Protein AF-A0A6G2DCR7-F1 (afdb_monomer_lite)

Secondary structure (DSSP, 8-state):
-HHHHHHHHHHT--HHHHHHHHHHHHHHHHHHHHHHHHHHHHHHHHHHHHHHHHHHHHHHHHTT----PPPPS-EEEE-S-HHHHHHHH-GGGHHHHHHHHHH--EEE--SSTTEEEEE-S-HHHHHHHHHHHHHHHHH----HHHHHHHHHHHHHHHHHHHHHHHHHHHHHTT-TTS-HHHHHHHHHGGG-EETTEEHHHHHHHHHHHHHHHHHHTTS-HHHHHHHHHHTTGGGGT-

pLDDT: mean 89.23, std 9.96, range [48.66, 97.38]

Sequence (238 aa):
RQKEAELERIGALSQAEARDIILAQTEENLTREIASRIREAEQEVKERSDKMAKDILVQAMQRIAGEYVAESTNSTVHLPDDTMKGRIIGREGRNIRTFESLTGVDVIIDDTPEVVTLSGFDPIRREIARMTMEMLLKDGRIHPARIEELVEKNRQEIDNKIREYGEAAAYEIGAPNLHPDLMKIMGRLQFRTSYGQNVLRHSIEVAKLAGIMASELGENAALARRAGFLHDIGKAID

Structure (mmCIF, N/CA/C/O backbone):
data_AF-A0A6G2DCR7-F1
#
_entry.id   AF-A0A6G2DCR7-F1
#
loop_
_atom_site.group_PDB
_atom_site.id
_atom_site.type_symbol
_atom_site.label_atom_id
_atom_site.label_alt_id
_atom_site.label_comp_id
_atom_site.label_asym_id
_atom_site.label_entity_id
_atom_site.label_seq_id
_atom_site.pdbx_PDB_ins_code
_atom_site.Cartn_x
_atom_site.Cartn_y
_atom_site.Cartn_z
_atom_site.occupancy
_atom_site.B_iso_or_equiv
_atom_site.auth_seq_id
_atom_site.auth_comp_id
_atom_site.auth_asym_id
_atom_site.auth_atom_id
_atom_site.pdbx_PDB_model_num
ATOM 1 N N . ARG A 1 1 ? -15.266 9.470 84.040 1.00 63.56 1 ARG A N 1
ATOM 2 C CA . ARG A 1 1 ? -15.360 10.683 83.189 1.00 63.56 1 ARG A CA 1
ATOM 3 C C . ARG A 1 1 ? -15.853 10.396 81.772 1.00 63.56 1 ARG A C 1
ATOM 5 O O . ARG A 1 1 ? -17.031 10.601 81.570 1.00 63.56 1 ARG A O 1
ATOM 12 N N . GLN A 1 2 ? -15.065 9.874 80.816 1.00 66.06 2 GLN A N 1
ATOM 13 C CA . GLN A 1 2 ? -15.590 9.609 79.450 1.00 66.06 2 GLN A CA 1
ATOM 14 C C . GLN A 1 2 ? -16.776 8.624 79.425 1.00 66.06 2 GLN A C 1
ATOM 16 O O . GLN A 1 2 ? -17.755 8.870 78.737 1.00 66.06 2 GLN A O 1
ATOM 21 N N . LYS A 1 3 ? -16.732 7.555 80.234 1.00 67.62 3 LYS A N 1
ATOM 22 C CA . LYS A 1 3 ? -17.855 6.610 80.377 1.00 67.62 3 LYS A CA 1
ATOM 23 C C . LYS A 1 3 ? -19.108 7.218 81.020 1.00 67.62 3 LYS A C 1
ATOM 25 O O . LYS A 1 3 ? -20.204 6.901 80.593 1.00 67.62 3 LYS A O 1
ATOM 30 N N . GLU A 1 4 ? -18.949 8.064 82.037 1.00 74.00 4 GLU A N 1
ATOM 31 C CA . GLU A 1 4 ? -20.085 8.732 82.698 1.00 74.00 4 GLU A CA 1
ATOM 32 C C . GLU A 1 4 ? -20.734 9.764 81.772 1.00 74.00 4 GLU A C 1
ATOM 34 O O . GLU A 1 4 ? -21.952 9.792 81.668 1.00 74.00 4 GLU A O 1
ATOM 39 N N . ALA A 1 5 ? -19.930 10.534 81.031 1.00 77.00 5 ALA A N 1
ATOM 40 C CA . ALA A 1 5 ? -20.423 11.513 80.065 1.00 77.00 5 ALA A CA 1
ATOM 41 C C . ALA A 1 5 ? -21.175 10.860 78.889 1.00 77.00 5 ALA A C 1
ATOM 43 O O . ALA A 1 5 ? -22.191 11.383 78.440 1.00 77.00 5 ALA A O 1
ATOM 44 N N . GLU A 1 6 ? -20.716 9.700 78.404 1.00 74.50 6 GLU A N 1
ATOM 45 C CA . GLU A 1 6 ? -21.427 8.957 77.354 1.00 74.50 6 GLU A CA 1
ATOM 46 C C . GLU A 1 6 ? -22.757 8.384 77.878 1.00 74.50 6 GLU A C 1
ATOM 48 O O . GLU A 1 6 ? -23.760 8.411 77.170 1.00 74.50 6 GLU A O 1
ATOM 53 N N . LEU A 1 7 ? -22.796 7.926 79.137 1.00 72.56 7 LEU A N 1
ATOM 54 C CA . LEU A 1 7 ? -24.022 7.445 79.786 1.00 72.56 7 LEU A CA 1
ATOM 55 C C . LEU A 1 7 ? -25.043 8.571 80.017 1.00 72.56 7 LEU A C 1
ATOM 57 O O . LEU A 1 7 ? -26.228 8.354 79.770 1.00 72.56 7 LEU A O 1
ATOM 61 N N . GLU A 1 8 ? -24.606 9.767 80.426 1.00 72.25 8 GLU A N 1
ATOM 62 C CA . GLU A 1 8 ? -25.472 10.957 80.508 1.00 72.25 8 GLU A CA 1
ATOM 63 C C . GLU A 1 8 ? -26.025 11.348 79.134 1.00 72.25 8 GLU A C 1
ATOM 65 O O . GLU A 1 8 ? -27.222 11.606 79.003 1.00 72.25 8 GLU A O 1
ATOM 70 N N . ARG A 1 9 ? -25.185 11.327 78.090 1.00 78.31 9 ARG A N 1
ATOM 71 C CA . ARG A 1 9 ? -25.611 11.618 76.714 1.00 78.31 9 ARG A CA 1
ATOM 72 C C . ARG A 1 9 ? -26.668 10.627 76.226 1.00 78.31 9 ARG A C 1
ATOM 74 O O . ARG A 1 9 ? -27.652 11.037 75.622 1.00 78.31 9 ARG A O 1
ATOM 81 N N . ILE A 1 10 ? -26.473 9.333 76.490 1.00 75.69 10 ILE A N 1
ATOM 82 C CA . ILE A 1 10 ? -27.411 8.270 76.099 1.00 75.69 10 ILE A CA 1
ATOM 83 C C . ILE A 1 10 ? -28.722 8.373 76.889 1.00 75.69 10 ILE A C 1
ATOM 85 O O . ILE A 1 10 ? -29.790 8.197 76.310 1.00 75.69 10 ILE A O 1
ATOM 89 N N . GLY A 1 11 ? -28.657 8.688 78.186 1.00 76.12 11 GLY A N 1
ATOM 90 C CA . GLY A 1 11 ? -29.837 8.842 79.042 1.00 76.12 11 GLY A CA 1
ATOM 91 C C . GLY A 1 11 ? -30.722 10.046 78.698 1.00 76.12 11 GLY A C 1
ATOM 92 O O . GLY A 1 11 ? -31.893 10.053 79.070 1.00 76.12 11 GLY A O 1
ATOM 93 N N . ALA A 1 12 ? -30.184 11.039 77.982 1.00 80.25 12 ALA A N 1
ATOM 94 C CA . ALA A 1 12 ? -30.896 12.251 77.574 1.00 80.25 12 ALA A CA 1
ATOM 95 C C . ALA A 1 12 ? -31.530 12.178 76.170 1.00 80.25 12 ALA A C 1
ATOM 97 O O . ALA A 1 12 ? -32.266 13.090 75.799 1.00 80.25 12 ALA A O 1
ATOM 98 N N . LEU A 1 13 ? -31.257 11.129 75.385 1.00 84.75 13 LEU A N 1
ATOM 99 C CA . LEU A 1 13 ? -31.778 11.000 74.022 1.00 84.75 13 LEU A CA 1
ATOM 100 C C . LEU A 1 13 ? -33.250 10.584 74.014 1.00 84.75 13 LEU A C 1
ATOM 102 O O . LEU A 1 13 ? -33.638 9.576 74.613 1.00 84.75 13 LEU A O 1
ATOM 106 N N . SER A 1 14 ? -34.064 11.302 73.245 1.00 87.69 14 SER A N 1
ATOM 107 C CA . SER A 1 14 ? -35.391 10.823 72.871 1.00 87.69 14 SER A CA 1
ATOM 108 C C . SER A 1 14 ? -35.296 9.686 71.848 1.00 87.69 14 SER A C 1
ATOM 110 O O . SER A 1 14 ? -34.319 9.536 71.110 1.00 87.69 14 SER A O 1
ATOM 112 N N . GLN A 1 15 ? -36.356 8.882 71.755 1.00 84.81 15 GLN A N 1
ATOM 113 C CA . GLN A 1 15 ? -36.427 7.784 70.788 1.00 84.81 15 GLN A CA 1
ATOM 114 C C . GLN A 1 15 ? -36.300 8.271 69.329 1.00 84.81 15 GLN A C 1
ATOM 116 O O . GLN A 1 15 ? -35.762 7.551 68.489 1.00 84.81 15 GLN A O 1
ATOM 121 N N . ALA A 1 16 ? -36.770 9.489 69.033 1.00 84.50 16 ALA A N 1
ATOM 122 C CA . ALA A 1 16 ? -36.654 10.109 67.714 1.00 84.50 16 ALA A CA 1
ATOM 123 C C . ALA A 1 16 ? -35.201 10.497 67.394 1.00 84.50 16 ALA A C 1
ATOM 125 O O . ALA A 1 16 ? -34.689 10.112 66.349 1.00 84.50 16 ALA A O 1
ATOM 126 N N . GLU A 1 17 ? -34.503 11.152 68.325 1.00 84.69 17 GLU A N 1
ATOM 127 C CA . GLU A 1 17 ? -33.096 11.542 68.138 1.00 84.69 17 GLU A CA 1
ATOM 128 C C . GLU A 1 17 ? -32.178 10.321 68.019 1.00 84.69 17 GLU A C 1
ATOM 130 O O . GLU A 1 17 ? -31.291 10.285 67.168 1.00 84.69 17 GLU A O 1
ATOM 135 N N . ALA A 1 18 ? -32.417 9.280 68.824 1.00 85.56 18 ALA A N 1
ATOM 136 C CA . ALA A 1 18 ? -31.682 8.023 68.712 1.00 85.56 18 ALA A CA 1
ATOM 137 C C . ALA A 1 18 ? -31.878 7.371 67.332 1.00 85.56 18 ALA A C 1
ATOM 139 O O . ALA A 1 18 ? -30.924 6.855 66.748 1.00 85.56 18 ALA A O 1
ATOM 140 N N . ARG A 1 19 ? -33.101 7.423 66.787 1.00 87.12 19 ARG A N 1
ATOM 141 C CA . ARG A 1 19 ? -33.406 6.921 65.443 1.00 87.12 19 ARG A CA 1
ATOM 142 C C . ARG A 1 19 ? -32.675 7.721 64.366 1.00 87.12 19 ARG A C 1
ATOM 144 O O . ARG A 1 19 ? -32.077 7.105 63.489 1.00 87.12 19 ARG A O 1
ATOM 151 N N . ASP A 1 20 ? -32.688 9.046 64.444 1.00 90.69 20 ASP A N 1
ATOM 152 C CA . ASP A 1 20 ? -32.048 9.909 63.445 1.00 90.69 20 ASP A CA 1
ATOM 153 C C . ASP A 1 20 ? -30.524 9.733 63.430 1.00 90.69 20 ASP A C 1
ATOM 155 O O . ASP A 1 20 ? -29.928 9.630 62.359 1.00 90.69 20 ASP A O 1
ATOM 159 N N . ILE A 1 21 ? -29.892 9.585 64.601 1.00 88.31 21 ILE A N 1
ATOM 160 C CA . ILE A 1 21 ? -28.455 9.281 64.710 1.00 88.31 21 ILE A CA 1
ATOM 161 C C . ILE A 1 21 ? -28.129 7.937 64.050 1.00 88.31 21 ILE A C 1
ATOM 163 O O . ILE A 1 21 ? -27.171 7.842 63.282 1.00 88.31 21 ILE A O 1
ATOM 167 N N . ILE A 1 22 ? -28.922 6.895 64.324 1.00 89.25 22 ILE A N 1
ATOM 168 C CA . ILE A 1 22 ? -28.718 5.572 63.719 1.00 89.25 22 ILE A CA 1
ATOM 169 C C . ILE A 1 22 ? -28.870 5.655 62.200 1.00 89.25 22 ILE A C 1
ATOM 171 O O . ILE A 1 22 ? -28.046 5.090 61.481 1.00 89.25 22 ILE A O 1
ATOM 175 N N . LEU A 1 23 ? -29.891 6.359 61.704 1.00 91.38 23 LEU A N 1
ATOM 176 C CA . LEU A 1 23 ? -30.121 6.522 60.269 1.00 91.38 23 LEU A CA 1
ATOM 177 C C . LEU A 1 23 ? -28.973 7.282 59.597 1.00 91.38 23 LEU A C 1
ATOM 179 O O . LEU A 1 23 ? -28.452 6.787 58.603 1.00 91.38 23 LEU A O 1
ATOM 183 N N . ALA A 1 24 ? -28.511 8.394 60.173 1.00 92.88 24 ALA A N 1
ATOM 184 C CA . ALA A 1 24 ? -27.393 9.172 59.637 1.00 92.88 24 ALA A CA 1
ATOM 185 C C . ALA A 1 24 ? -26.080 8.369 59.613 1.00 92.88 24 ALA A C 1
ATOM 187 O O . ALA A 1 24 ? -25.373 8.345 58.606 1.00 92.88 24 ALA A O 1
ATOM 188 N N . GLN A 1 25 ? -25.771 7.645 60.695 1.00 91.88 25 GLN A N 1
ATOM 189 C CA . GLN A 1 25 ? -24.589 6.779 60.761 1.00 91.88 25 GLN A CA 1
ATOM 190 C C . GLN A 1 25 ? -24.676 5.634 59.740 1.00 91.88 25 GLN A C 1
ATOM 192 O O . GLN A 1 25 ? -23.678 5.257 59.124 1.00 91.88 25 GLN A O 1
ATOM 197 N N . THR A 1 26 ? -25.875 5.075 59.561 1.00 91.81 26 THR A N 1
ATOM 198 C CA . THR A 1 26 ? -26.134 4.018 58.579 1.00 91.81 26 THR A CA 1
ATOM 199 C C . THR A 1 26 ? -25.960 4.549 57.160 1.00 91.81 26 THR A C 1
ATOM 201 O O . THR A 1 26 ? -25.309 3.896 56.351 1.00 91.81 26 THR A O 1
ATOM 204 N N . GLU A 1 27 ? -26.472 5.742 56.865 1.00 93.12 27 GLU A N 1
ATOM 205 C CA . GLU A 1 27 ? -26.343 6.396 55.562 1.00 93.12 27 GLU A CA 1
ATOM 206 C C . GLU A 1 27 ? -24.877 6.692 55.211 1.00 93.12 27 GLU A C 1
ATOM 208 O O . GLU A 1 27 ? -24.432 6.387 54.101 1.00 93.12 27 GLU A O 1
ATOM 213 N N . GLU A 1 28 ? -24.083 7.187 56.165 1.00 94.06 28 GLU A N 1
ATOM 214 C CA . GLU A 1 28 ? -22.649 7.418 55.958 1.00 94.06 28 GLU A CA 1
ATOM 215 C C . GLU A 1 28 ? -21.889 6.106 55.694 1.00 94.06 28 GLU A C 1
ATOM 217 O O . GLU A 1 28 ? -21.086 6.018 54.757 1.00 94.06 28 GLU A O 1
ATOM 222 N N . ASN A 1 29 ? -22.162 5.065 56.486 1.00 92.12 29 ASN A N 1
ATOM 223 C CA . ASN A 1 29 ? -21.531 3.756 56.322 1.00 92.12 29 ASN A CA 1
ATOM 224 C C . ASN A 1 29 ? -21.894 3.117 54.975 1.00 92.12 29 ASN A C 1
ATOM 226 O O . ASN A 1 29 ? -21.003 2.656 54.259 1.00 92.12 29 ASN A O 1
ATOM 230 N N . LEU A 1 30 ? -23.176 3.154 54.596 1.00 93.94 30 LEU A N 1
ATOM 231 C CA . LEU A 1 30 ? -23.649 2.660 53.303 1.00 93.94 30 LEU A CA 1
ATOM 232 C C . LEU A 1 30 ? -23.024 3.440 52.146 1.00 93.94 30 LEU A C 1
ATOM 234 O O . LEU A 1 30 ? -22.620 2.833 51.161 1.00 93.94 30 LEU A O 1
ATOM 238 N N . THR A 1 31 ? -22.872 4.760 52.269 1.00 93.69 31 THR A N 1
ATOM 239 C CA . THR A 1 31 ? -22.225 5.585 51.236 1.00 93.69 31 THR A CA 1
ATOM 240 C C . THR A 1 31 ? -20.781 5.140 50.992 1.00 93.69 31 THR A C 1
ATOM 242 O O . THR A 1 31 ? -20.358 4.986 49.843 1.00 93.69 31 THR A O 1
ATOM 245 N N . ARG A 1 32 ? -20.019 4.877 52.062 1.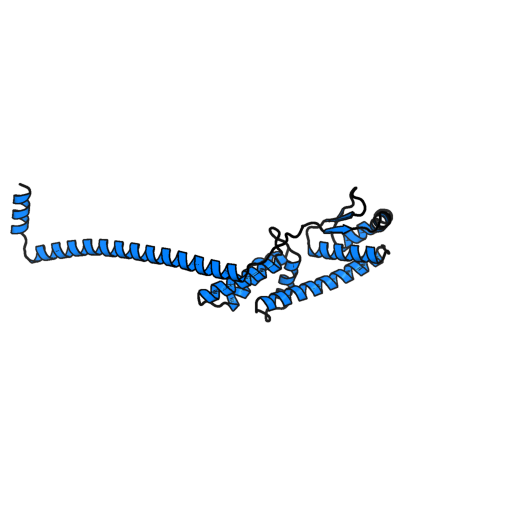00 93.94 32 ARG A N 1
ATOM 246 C CA . ARG A 1 32 ? -18.639 4.370 51.958 1.00 93.94 32 ARG A CA 1
ATOM 247 C C . ARG A 1 32 ? -18.590 2.965 51.361 1.00 93.94 32 ARG A C 1
ATOM 249 O O . ARG A 1 32 ? -17.725 2.698 50.526 1.00 93.94 32 ARG A O 1
ATOM 256 N N . GLU A 1 33 ? -19.509 2.089 51.762 1.00 94.38 33 GLU A N 1
ATOM 257 C CA . GLU A 1 33 ? -19.595 0.723 51.241 1.00 94.38 33 GLU A CA 1
ATOM 258 C C . GLU A 1 33 ? -19.950 0.712 49.749 1.00 94.38 33 GLU A C 1
ATOM 260 O O . GLU A 1 33 ? -19.265 0.059 48.962 1.00 94.38 33 GLU A O 1
ATOM 265 N N . ILE A 1 34 ? -20.951 1.495 49.335 1.00 94.62 34 ILE A N 1
ATOM 266 C CA . ILE A 1 34 ? -21.340 1.667 47.929 1.00 94.62 34 ILE A CA 1
ATOM 267 C C . ILE A 1 34 ? -20.150 2.178 47.115 1.00 94.62 34 ILE A C 1
ATOM 269 O O . ILE A 1 34 ? -19.843 1.612 46.069 1.00 94.62 34 ILE A O 1
ATOM 273 N N . ALA A 1 35 ? -19.426 3.189 47.605 1.00 94.06 35 ALA A N 1
ATOM 274 C CA . ALA A 1 35 ? -18.239 3.698 46.921 1.00 94.06 35 ALA A CA 1
ATOM 275 C C . ALA A 1 35 ? -17.121 2.644 46.791 1.00 94.06 35 ALA A C 1
ATOM 277 O O . ALA A 1 35 ? -16.424 2.621 45.777 1.00 94.06 35 ALA A O 1
ATOM 278 N N . SER A 1 36 ? -16.936 1.766 47.787 1.00 95.88 36 SER A N 1
ATOM 279 C CA . SER A 1 36 ? -15.990 0.642 47.681 1.00 95.88 36 SER A CA 1
ATOM 280 C C . SER A 1 36 ? -16.430 -0.358 46.620 1.00 95.88 36 SER A C 1
ATOM 282 O O . SER A 1 36 ? -15.649 -0.669 45.726 1.00 95.88 36 SER A O 1
ATOM 284 N N . ARG A 1 37 ? -17.700 -0.780 46.656 1.00 94.81 37 ARG A N 1
ATOM 285 C CA . ARG A 1 37 ? -18.258 -1.730 45.684 1.00 94.81 37 ARG A CA 1
ATOM 286 C C . ARG A 1 37 ? -18.198 -1.202 44.254 1.00 94.81 37 ARG A C 1
ATOM 288 O O . ARG A 1 37 ? -17.912 -1.972 43.346 1.00 94.81 37 ARG A O 1
ATOM 295 N N . ILE A 1 38 ? -18.437 0.096 44.049 1.00 95.62 38 ILE A N 1
ATOM 296 C CA . ILE A 1 38 ? -18.287 0.731 42.732 1.00 95.62 38 ILE A CA 1
ATOM 297 C C . ILE A 1 38 ? -16.837 0.618 42.256 1.00 95.62 38 ILE A C 1
ATOM 299 O O . ILE A 1 38 ? -16.610 0.141 41.151 1.00 95.62 38 ILE A O 1
ATOM 303 N N . ARG A 1 39 ? -15.854 0.978 43.093 1.00 95.88 39 ARG A N 1
ATOM 304 C CA . ARG A 1 39 ? -14.430 0.877 42.725 1.00 95.88 39 ARG A CA 1
ATOM 305 C C . ARG A 1 39 ? -13.993 -0.556 42.430 1.00 95.88 39 ARG A C 1
ATOM 307 O O . ARG A 1 39 ? -13.235 -0.780 41.493 1.00 95.88 39 ARG A O 1
ATOM 314 N N . GLU A 1 40 ? -14.458 -1.518 43.221 1.00 95.94 40 GLU A N 1
ATOM 315 C CA . GLU A 1 40 ? -14.181 -2.942 43.007 1.00 95.94 40 GLU A CA 1
ATOM 316 C C . GLU A 1 40 ? -14.774 -3.426 41.678 1.00 95.94 40 GLU A C 1
ATOM 318 O O . GLU A 1 40 ? -14.069 -4.050 40.886 1.00 95.94 40 GLU A O 1
ATOM 323 N N . ALA A 1 41 ? -16.027 -3.065 41.385 1.00 95.75 41 ALA A N 1
ATOM 324 C CA . ALA A 1 41 ? -16.678 -3.402 40.122 1.00 95.75 41 ALA A CA 1
ATOM 325 C C . ALA A 1 41 ? -15.988 -2.743 38.914 1.00 95.75 41 ALA A C 1
ATOM 327 O O . ALA A 1 41 ? -15.786 -3.392 37.890 1.00 95.75 41 ALA A O 1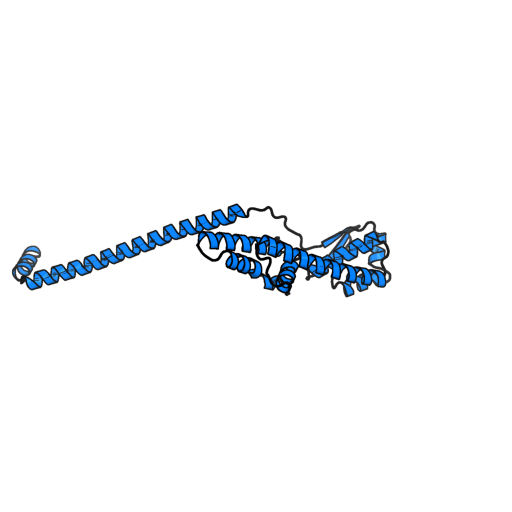
ATOM 328 N N . GLU A 1 42 ? -15.586 -1.474 39.023 1.00 95.69 42 GLU A N 1
ATOM 329 C CA . GLU A 1 42 ? -14.823 -0.777 37.979 1.00 95.69 42 GLU A CA 1
ATOM 330 C C . GLU A 1 42 ? -13.478 -1.463 37.707 1.00 95.69 42 GLU A C 1
ATOM 332 O O . GLU A 1 42 ? -13.096 -1.645 36.547 1.00 95.69 42 GLU A O 1
ATOM 337 N N . GLN A 1 43 ? -12.774 -1.882 38.762 1.00 96.00 43 GLN A N 1
ATOM 338 C CA . GLN A 1 43 ? -11.507 -2.596 38.641 1.00 96.00 43 GLN A CA 1
ATOM 339 C C . GLN A 1 43 ? -11.693 -3.972 37.982 1.00 96.00 43 GLN A C 1
ATOM 341 O O . GLN A 1 43 ? -10.942 -4.311 37.067 1.00 96.00 43 GLN A O 1
ATOM 346 N N . GLU A 1 44 ? -12.719 -4.732 38.372 1.00 95.56 44 GLU A N 1
ATOM 347 C CA . GLU A 1 44 ? -13.038 -6.027 37.757 1.00 95.56 44 GLU A CA 1
ATOM 348 C C . GLU A 1 44 ? -13.381 -5.875 36.267 1.00 95.56 44 GLU A C 1
ATOM 350 O O . GLU A 1 44 ? -12.866 -6.613 35.419 1.00 95.56 44 GLU A O 1
ATOM 355 N N . VAL A 1 45 ? -14.211 -4.884 35.921 1.00 96.00 45 VAL A N 1
ATOM 356 C CA . VAL A 1 45 ? -14.558 -4.576 34.526 1.00 96.00 45 VAL A CA 1
ATOM 357 C C . VAL A 1 45 ? -13.304 -4.239 33.727 1.00 96.00 45 VAL A C 1
ATOM 359 O O . VAL A 1 45 ? -13.150 -4.731 32.605 1.00 96.00 45 VAL A O 1
ATOM 362 N N . LYS A 1 46 ? -12.391 -3.447 34.294 1.00 95.06 46 LYS A N 1
ATOM 363 C CA . LYS A 1 46 ? -11.129 -3.087 33.643 1.00 95.06 46 LYS A CA 1
ATOM 364 C C . LYS A 1 46 ? -10.254 -4.313 33.385 1.00 95.06 46 LYS A C 1
ATOM 366 O O . LYS A 1 46 ? -9.834 -4.525 32.252 1.00 95.06 46 LYS A O 1
ATOM 371 N N . GLU A 1 47 ? -10.028 -5.149 34.394 1.00 94.25 47 GLU A N 1
ATOM 372 C CA . GLU A 1 47 ? -9.202 -6.358 34.265 1.00 94.25 47 GLU A CA 1
ATOM 373 C C . GLU A 1 47 ? -9.779 -7.349 33.251 1.00 94.25 47 GLU A C 1
ATOM 375 O O . GLU A 1 47 ? -9.054 -7.902 32.414 1.00 94.25 47 GLU A O 1
ATOM 380 N N . ARG A 1 48 ? -11.100 -7.547 33.280 1.00 94.19 48 ARG A N 1
ATOM 381 C CA . ARG A 1 48 ? -11.794 -8.414 32.327 1.00 94.19 48 ARG A CA 1
ATOM 382 C C . ARG A 1 48 ? -11.705 -7.871 30.902 1.00 94.19 48 ARG A C 1
ATOM 384 O O . ARG A 1 48 ? -11.473 -8.649 29.976 1.00 94.19 48 ARG A O 1
ATOM 391 N N . SER A 1 49 ? -11.865 -6.561 30.731 1.00 93.00 49 SER A N 1
ATOM 392 C CA . SER A 1 49 ? -11.766 -5.900 29.425 1.00 93.00 49 SER A CA 1
ATOM 393 C C . SER A 1 49 ? -10.351 -5.995 28.857 1.00 93.00 49 SER A C 1
ATOM 395 O O . SER A 1 49 ? -10.192 -6.362 27.694 1.00 93.00 49 SER A O 1
ATOM 397 N N . ASP A 1 50 ? -9.325 -5.769 29.681 1.00 93.06 50 ASP A N 1
ATOM 398 C CA . ASP A 1 50 ? -7.918 -5.893 29.281 1.00 93.06 50 ASP A CA 1
ATOM 399 C C . ASP A 1 50 ? -7.581 -7.315 28.821 1.00 93.06 50 ASP A C 1
ATOM 401 O O . ASP A 1 50 ? -6.864 -7.507 27.833 1.00 93.06 50 ASP A O 1
ATOM 405 N N . LYS A 1 51 ? -8.101 -8.328 29.522 1.00 93.88 51 LYS A N 1
ATOM 406 C CA . LYS A 1 51 ? -7.917 -9.728 29.132 1.00 93.88 51 LYS A CA 1
ATOM 407 C C . LYS A 1 51 ? -8.602 -10.029 27.799 1.00 93.88 51 LYS A C 1
ATOM 409 O O . LYS A 1 51 ? -7.962 -10.563 26.899 1.00 93.88 51 LYS A O 1
ATOM 414 N N . MET A 1 52 ? -9.864 -9.630 27.652 1.00 91.94 52 MET A N 1
ATOM 415 C CA . MET A 1 52 ? -10.631 -9.845 26.423 1.00 91.94 52 MET A CA 1
ATOM 416 C C . MET A 1 52 ? -9.984 -9.157 25.213 1.00 91.94 52 MET A C 1
ATOM 418 O O . MET A 1 52 ? -9.878 -9.759 24.148 1.00 91.94 52 MET A O 1
ATOM 422 N N . ALA A 1 53 ? -9.490 -7.926 25.379 1.00 91.00 53 ALA A N 1
ATOM 423 C CA . ALA A 1 53 ? -8.786 -7.204 24.323 1.00 91.00 53 ALA A CA 1
ATOM 424 C C . ALA A 1 53 ? -7.522 -7.948 23.864 1.00 91.00 53 ALA A C 1
ATOM 426 O O . ALA A 1 53 ? -7.291 -8.096 22.664 1.00 91.00 53 ALA A O 1
ATOM 427 N N . LYS A 1 54 ? -6.723 -8.465 24.808 1.00 91.44 54 LYS A N 1
ATOM 428 C CA . LYS A 1 54 ? -5.536 -9.275 24.489 1.00 91.44 54 LYS A CA 1
ATOM 429 C C . LYS A 1 54 ? -5.907 -10.551 23.737 1.00 91.44 54 LYS A C 1
ATOM 431 O O . LYS A 1 54 ? -5.243 -10.868 22.755 1.00 91.44 54 LYS A O 1
ATOM 436 N N . ASP A 1 55 ? -6.966 -11.239 24.154 1.00 90.38 55 ASP A N 1
ATOM 437 C CA . ASP A 1 55 ? -7.415 -12.474 23.505 1.00 90.38 55 ASP A CA 1
ATOM 438 C C . ASP A 1 55 ? -7.842 -12.218 22.048 1.00 90.38 55 ASP A C 1
ATOM 440 O O . ASP A 1 55 ? -7.405 -12.935 21.145 1.00 90.38 55 ASP A O 1
ATOM 444 N N . ILE A 1 56 ? -8.603 -11.145 21.795 1.00 89.62 56 ILE A N 1
ATOM 445 C CA . ILE A 1 56 ? -9.010 -10.736 20.438 1.00 89.62 56 ILE A CA 1
ATOM 446 C C . ILE A 1 56 ? -7.783 -10.423 19.569 1.00 89.62 56 ILE A C 1
ATOM 448 O O . ILE A 1 56 ? -7.697 -10.881 18.427 1.00 89.62 56 ILE A O 1
ATOM 452 N N . LEU A 1 57 ? -6.812 -9.673 20.102 1.00 88.50 57 LEU A N 1
ATOM 453 C CA . LEU A 1 57 ? -5.586 -9.335 19.373 1.00 88.50 57 LEU A CA 1
ATOM 454 C C . LEU A 1 57 ? -4.775 -10.586 19.020 1.00 88.50 57 LEU A C 1
ATOM 456 O O . LEU A 1 57 ? -4.367 -10.744 17.870 1.00 88.50 57 LEU A O 1
ATOM 460 N N . VAL A 1 58 ? -4.582 -11.500 19.974 1.00 87.38 58 VAL A N 1
ATOM 461 C CA . VAL A 1 58 ? -3.845 -12.753 19.747 1.00 87.38 58 VAL A CA 1
ATOM 462 C C . VAL A 1 58 ? -4.525 -13.591 18.666 1.00 87.38 58 VAL A C 1
ATOM 464 O O . VAL A 1 58 ? -3.851 -14.064 17.749 1.00 87.38 58 VAL A O 1
ATOM 467 N N . GLN A 1 59 ? -5.851 -13.728 18.717 1.00 84.75 59 GLN A N 1
ATOM 468 C CA . GLN A 1 59 ? -6.606 -14.456 17.696 1.00 84.75 59 GLN A CA 1
ATOM 469 C C . GLN A 1 59 ? -6.483 -13.811 16.312 1.00 84.75 59 GLN A C 1
ATOM 471 O O . GLN A 1 59 ? -6.329 -14.518 15.313 1.00 84.75 59 GLN A O 1
ATOM 476 N N . ALA A 1 60 ? -6.525 -12.480 16.237 1.00 84.81 60 ALA A N 1
ATOM 477 C CA . ALA A 1 60 ? -6.370 -11.756 14.982 1.00 84.81 60 ALA A CA 1
ATOM 478 C C . ALA A 1 60 ? -4.961 -11.946 14.387 1.00 84.81 60 ALA A C 1
ATOM 480 O O . ALA A 1 60 ? -4.836 -12.241 13.198 1.00 84.81 60 ALA A O 1
ATOM 481 N N . MET A 1 61 ? -3.912 -11.865 15.214 1.00 82.38 61 MET A N 1
ATOM 482 C CA . MET A 1 61 ? -2.517 -12.065 14.793 1.00 82.38 61 MET A CA 1
ATOM 483 C C . MET A 1 61 ? -2.251 -13.501 14.321 1.00 82.38 61 MET A C 1
ATOM 485 O O . MET A 1 61 ? -1.632 -13.704 13.277 1.00 82.38 61 MET A O 1
ATOM 489 N N . GLN A 1 62 ? -2.758 -14.506 15.042 1.00 81.38 62 GLN A N 1
ATOM 490 C CA . GLN A 1 62 ? -2.582 -15.921 14.686 1.00 81.38 62 GLN A CA 1
ATOM 491 C C . GLN A 1 62 ? -3.168 -16.270 13.312 1.00 81.38 62 GLN A C 1
ATOM 493 O O . GLN A 1 62 ? -2.643 -17.143 12.626 1.00 81.38 62 GLN A O 1
ATOM 498 N N . ARG A 1 63 ? -4.234 -15.582 12.890 1.00 77.88 63 ARG A N 1
ATOM 499 C CA . ARG A 1 63 ? -4.885 -15.811 11.591 1.00 77.88 63 ARG A CA 1
ATOM 500 C C . ARG A 1 63 ? -4.124 -15.193 10.405 1.00 77.88 63 ARG A C 1
ATOM 502 O O . ARG A 1 63 ? -4.489 -15.481 9.268 1.00 77.88 63 ARG A O 1
ATOM 509 N N . ILE A 1 64 ? -3.117 -14.343 10.642 1.00 73.69 64 ILE A N 1
ATOM 510 C CA . ILE A 1 64 ? -2.452 -13.539 9.594 1.00 73.69 64 ILE A CA 1
ATOM 511 C C . ILE A 1 64 ? -0.948 -13.817 9.462 1.00 73.69 64 ILE A C 1
ATOM 513 O O . ILE A 1 64 ? -0.360 -13.378 8.481 1.00 73.69 64 ILE A O 1
ATOM 517 N N . ALA A 1 65 ? -0.334 -14.575 10.377 1.00 55.88 65 ALA A N 1
ATOM 518 C CA . ALA A 1 65 ? 1.107 -14.849 10.380 1.00 55.88 65 ALA A CA 1
ATOM 519 C C . ALA A 1 65 ? 1.665 -15.203 8.980 1.00 55.88 65 ALA A C 1
ATOM 521 O O . ALA A 1 65 ? 1.384 -16.273 8.437 1.00 55.88 65 ALA A O 1
ATOM 522 N N . GLY A 1 66 ? 2.452 -14.284 8.412 1.00 58.66 66 GLY A N 1
ATOM 523 C CA . GLY A 1 66 ? 3.127 -14.411 7.123 1.00 58.66 66 GLY A CA 1
ATOM 524 C C . GLY A 1 66 ? 4.608 -14.049 7.242 1.00 58.66 66 GLY A C 1
ATOM 525 O O . GLY A 1 66 ? 5.013 -13.338 8.161 1.00 58.66 66 GLY A O 1
ATOM 526 N N . GLU A 1 67 ? 5.425 -14.571 6.330 1.00 50.47 67 GLU A N 1
ATOM 527 C CA . GLU A 1 67 ? 6.855 -14.262 6.239 1.00 50.47 67 GLU A CA 1
ATOM 528 C C . GLU A 1 67 ? 7.072 -13.001 5.387 1.00 50.47 67 GLU A C 1
ATOM 530 O O . GLU A 1 67 ? 6.505 -12.880 4.299 1.00 50.47 67 GLU A O 1
ATOM 535 N N . TYR A 1 68 ? 7.908 -12.070 5.859 1.00 54.44 68 TYR A N 1
ATOM 536 C CA . TYR A 1 68 ? 8.271 -10.864 5.109 1.00 54.44 68 TYR A CA 1
ATOM 537 C C . TYR A 1 68 ? 9.723 -10.936 4.644 1.00 54.44 68 TYR A C 1
ATOM 539 O O . TYR A 1 68 ? 10.635 -11.156 5.441 1.00 54.44 68 TYR A O 1
ATOM 547 N N . VAL A 1 69 ? 9.937 -10.677 3.356 1.00 51.41 69 VAL A N 1
ATOM 548 C CA . VAL A 1 69 ? 11.254 -10.354 2.803 1.00 51.41 69 VAL A CA 1
ATOM 549 C C . VAL A 1 69 ? 11.327 -8.837 2.676 1.00 51.41 69 VAL A C 1
ATOM 551 O O . VAL A 1 69 ? 10.449 -8.229 2.069 1.00 51.41 69 VAL A O 1
ATOM 554 N N . ALA A 1 70 ? 12.353 -8.223 3.266 1.00 48.66 70 ALA A N 1
ATOM 555 C CA . ALA A 1 70 ? 12.584 -6.791 3.122 1.00 48.66 70 ALA A CA 1
ATOM 556 C C . ALA A 1 70 ? 12.954 -6.466 1.666 1.00 48.66 70 ALA A C 1
ATOM 558 O O . ALA A 1 70 ? 13.967 -6.949 1.158 1.00 48.66 70 ALA A O 1
ATOM 559 N N . GLU A 1 71 ? 12.143 -5.651 0.992 1.00 54.56 71 GLU A N 1
ATOM 560 C CA . GLU A 1 71 ? 12.450 -5.169 -0.359 1.00 54.56 71 GLU A CA 1
ATOM 561 C C . GLU A 1 71 ? 13.406 -3.964 -0.301 1.00 54.56 71 GLU A C 1
ATOM 563 O O . GLU A 1 71 ? 13.233 -3.046 0.504 1.00 54.56 71 GLU A O 1
ATOM 568 N N . SER A 1 72 ? 14.441 -3.976 -1.150 1.00 51.25 72 SER A N 1
ATOM 569 C CA . SER A 1 72 ? 15.461 -2.920 -1.229 1.00 51.25 72 SER A CA 1
ATOM 570 C C . SER A 1 72 ? 14.968 -1.711 -2.028 1.00 51.25 72 SER A C 1
ATOM 572 O O . SER A 1 72 ? 14.288 -1.847 -3.043 1.00 51.25 72 SER A O 1
ATOM 574 N N . THR A 1 73 ? 15.363 -0.508 -1.607 1.00 55.91 73 THR A N 1
ATOM 575 C CA . THR A 1 73 ? 14.999 0.762 -2.255 1.00 55.91 73 THR A CA 1
ATOM 576 C C . THR A 1 73 ? 15.763 1.043 -3.547 1.00 55.91 73 THR A C 1
ATOM 578 O O . THR A 1 73 ? 15.476 2.044 -4.197 1.00 55.91 73 THR A O 1
ATOM 581 N N . ASN A 1 74 ? 16.718 0.198 -3.935 1.00 63.69 74 ASN A N 1
ATOM 582 C CA . ASN A 1 74 ? 17.541 0.411 -5.123 1.00 63.69 74 ASN A CA 1
ATOM 583 C C . ASN A 1 74 ? 17.252 -0.682 -6.152 1.00 63.69 74 ASN A C 1
ATOM 585 O O . ASN A 1 74 ? 17.244 -1.866 -5.817 1.00 63.69 74 ASN A O 1
ATOM 589 N N . SER A 1 75 ? 17.053 -0.282 -7.409 1.00 74.19 75 SER A N 1
ATOM 590 C CA . SER A 1 75 ? 16.903 -1.216 -8.526 1.00 74.19 75 SER A CA 1
ATOM 591 C C . SER A 1 75 ? 18.222 -1.290 -9.288 1.00 74.19 75 SER A C 1
ATOM 593 O O . SER A 1 75 ? 18.608 -0.342 -9.975 1.00 74.19 75 SER A O 1
ATOM 595 N N . THR A 1 76 ? 18.927 -2.409 -9.142 1.00 82.06 76 THR A N 1
ATOM 596 C CA . THR A 1 76 ? 20.154 -2.707 -9.888 1.00 82.06 76 THR A CA 1
ATOM 597 C C . THR A 1 76 ? 19.815 -3.488 -11.148 1.00 82.06 76 THR A C 1
ATOM 599 O O . THR A 1 76 ? 19.094 -4.484 -11.084 1.00 82.06 76 THR A O 1
ATOM 602 N N . VAL A 1 77 ? 20.349 -3.057 -12.289 1.00 84.81 77 VAL A N 1
ATOM 603 C CA . VAL A 1 77 ? 20.238 -3.780 -13.560 1.00 84.81 77 VAL A CA 1
ATOM 604 C C . VAL A 1 77 ? 21.616 -4.308 -13.941 1.00 84.81 77 VAL A C 1
ATOM 606 O O . VAL A 1 77 ? 22.580 -3.546 -14.020 1.00 84.81 77 VAL A O 1
ATOM 609 N N . HIS A 1 78 ? 21.697 -5.614 -14.186 1.00 87.25 78 HIS A N 1
ATOM 610 C CA . HIS A 1 78 ? 22.918 -6.265 -14.650 1.00 87.25 78 HIS A CA 1
ATOM 611 C C . HIS A 1 78 ? 23.072 -6.102 -16.162 1.00 87.25 78 HIS A C 1
ATOM 613 O O . HIS A 1 78 ? 22.132 -6.337 -16.927 1.00 87.25 78 HIS A O 1
ATOM 619 N N . LEU A 1 79 ? 24.264 -5.701 -16.589 1.00 86.75 79 LEU A N 1
ATOM 620 C CA . LEU A 1 79 ? 24.638 -5.580 -17.987 1.00 86.75 79 LEU A CA 1
ATOM 621 C C . LEU A 1 79 ? 25.281 -6.886 -18.477 1.00 86.75 79 LEU A C 1
ATOM 623 O O . LEU A 1 79 ? 25.996 -7.527 -17.717 1.00 86.75 79 LEU A O 1
ATOM 627 N N . PRO A 1 80 ? 25.083 -7.263 -19.750 1.00 84.19 80 PRO A N 1
ATOM 628 C CA . PRO A 1 80 ? 25.753 -8.426 -20.331 1.00 84.19 80 PRO A CA 1
ATOM 629 C C . PRO A 1 80 ? 27.271 -8.257 -20.476 1.00 84.19 80 PRO A C 1
ATOM 631 O O . PRO A 1 80 ? 27.995 -9.242 -20.421 1.00 84.19 80 PRO A O 1
ATOM 634 N N . ASP A 1 81 ? 27.722 -7.027 -20.747 1.00 85.12 81 ASP A N 1
ATOM 635 C CA . ASP A 1 81 ? 29.121 -6.664 -20.979 1.00 85.12 81 ASP A CA 1
ATOM 636 C C . ASP A 1 81 ? 29.307 -5.126 -20.954 1.00 85.12 81 ASP A C 1
ATOM 638 O O . ASP A 1 81 ? 28.340 -4.352 -21.013 1.00 85.12 81 ASP A O 1
ATOM 642 N N . ASP A 1 82 ? 30.560 -4.660 -20.926 1.00 82.44 82 ASP A N 1
ATOM 643 C CA . ASP A 1 82 ? 30.913 -3.229 -20.967 1.00 82.44 82 ASP A CA 1
ATOM 644 C C . ASP A 1 82 ? 30.579 -2.544 -22.307 1.00 82.44 82 ASP A C 1
ATOM 646 O O . ASP A 1 82 ? 30.402 -1.322 -22.380 1.00 82.44 82 ASP A O 1
ATOM 650 N N . THR A 1 83 ? 30.426 -3.306 -23.390 1.00 85.69 83 THR A N 1
ATOM 651 C CA . THR A 1 83 ? 29.975 -2.770 -24.683 1.00 85.69 83 THR A CA 1
ATOM 652 C C . THR A 1 83 ? 28.548 -2.239 -24.567 1.00 85.69 83 THR A C 1
ATOM 654 O O . THR A 1 83 ? 28.219 -1.188 -25.130 1.00 85.69 83 THR A O 1
ATOM 657 N N . MET A 1 84 ? 27.699 -2.932 -23.806 1.00 89.00 84 MET A N 1
ATOM 658 C CA . MET A 1 84 ? 26.334 -2.505 -23.507 1.00 89.00 84 MET A CA 1
ATOM 659 C C . MET A 1 84 ? 26.313 -1.244 -22.644 1.00 89.00 84 MET A C 1
ATOM 661 O O . MET A 1 84 ? 25.519 -0.346 -22.932 1.00 89.00 84 MET A O 1
ATOM 665 N N . LYS A 1 85 ? 27.245 -1.104 -21.690 1.00 87.25 85 LYS A N 1
ATOM 666 C CA . LYS A 1 85 ? 27.455 0.139 -20.920 1.00 87.25 85 LYS A CA 1
ATOM 667 C C . LYS A 1 85 ? 27.668 1.330 -21.865 1.00 87.25 85 LYS A C 1
ATOM 669 O O . LYS A 1 85 ? 26.962 2.336 -21.778 1.00 87.25 85 LYS A O 1
ATOM 674 N N . GLY A 1 86 ? 28.551 1.183 -22.859 1.00 89.31 86 GLY A N 1
ATOM 675 C CA . GLY A 1 86 ? 28.804 2.213 -23.876 1.00 89.31 86 GLY A CA 1
ATOM 676 C C . GLY A 1 86 ? 27.589 2.543 -24.758 1.00 89.31 86 GLY A C 1
ATOM 677 O O . GLY A 1 86 ? 27.359 3.709 -25.094 1.00 89.31 86 GLY A O 1
ATOM 678 N N . ARG A 1 87 ? 26.770 1.544 -25.112 1.00 91.44 87 ARG A N 1
ATOM 679 C CA . ARG A 1 87 ? 25.533 1.746 -25.895 1.00 91.44 87 ARG A CA 1
ATOM 680 C C . ARG A 1 87 ? 24.433 2.451 -25.099 1.00 91.44 87 ARG A C 1
ATOM 682 O O . ARG A 1 87 ? 23.714 3.263 -25.684 1.00 91.44 87 ARG A O 1
ATOM 689 N N . ILE A 1 88 ? 24.315 2.169 -23.801 1.00 92.19 88 ILE A N 1
ATOM 690 C CA . ILE A 1 88 ? 23.374 2.844 -22.892 1.00 92.19 88 ILE A CA 1
ATOM 691 C C . ILE A 1 88 ? 23.709 4.330 -22.783 1.00 92.19 88 ILE A C 1
ATOM 693 O O . ILE A 1 88 ? 22.815 5.164 -22.908 1.00 92.19 88 ILE A O 1
ATOM 697 N N . ILE A 1 89 ? 24.992 4.673 -22.633 1.00 92.62 89 ILE A N 1
ATOM 698 C CA . ILE A 1 89 ? 25.442 6.072 -22.608 1.00 92.62 89 ILE A CA 1
ATOM 699 C C . ILE A 1 89 ? 25.165 6.726 -23.972 1.00 92.62 89 ILE A C 1
ATOM 701 O O . ILE A 1 89 ? 24.517 7.774 -24.067 1.00 92.62 89 ILE A O 1
ATOM 705 N N . GLY A 1 90 ? 25.588 6.071 -25.055 1.00 92.12 90 GLY A N 1
ATOM 706 C CA . GLY A 1 90 ? 25.506 6.610 -26.409 1.00 92.12 90 GLY A CA 1
ATOM 707 C C . GLY A 1 90 ? 26.499 7.756 -26.650 1.00 92.12 90 GLY A C 1
ATOM 708 O O . GLY A 1 90 ? 27.209 8.210 -25.754 1.00 92.12 90 GLY A O 1
ATOM 709 N N . ARG A 1 91 ? 26.567 8.249 -27.893 1.00 92.25 91 ARG A N 1
ATOM 710 C CA . ARG A 1 91 ? 27.455 9.374 -28.242 1.00 92.25 91 ARG A CA 1
ATOM 711 C C . ARG A 1 91 ? 27.048 10.621 -27.452 1.00 92.25 91 ARG A C 1
ATOM 713 O O . ARG A 1 91 ? 25.874 10.982 -27.477 1.00 92.25 91 ARG A O 1
ATOM 720 N N . GLU A 1 92 ? 28.002 11.234 -26.750 1.00 91.62 92 GLU A N 1
ATOM 721 C CA . GLU A 1 92 ? 27.796 12.427 -25.902 1.00 91.62 92 GLU A CA 1
ATOM 722 C C . GLU A 1 92 ? 26.715 12.262 -24.814 1.00 91.62 92 GLU A C 1
ATOM 724 O O . GLU A 1 92 ? 26.112 13.238 -24.366 1.00 91.62 92 GLU A O 1
ATOM 729 N N . GLY A 1 93 ? 26.428 11.024 -24.396 1.00 91.88 93 GLY A N 1
ATOM 730 C CA . GLY A 1 93 ? 25.364 10.761 -23.427 1.00 91.88 93 GLY A CA 1
ATOM 731 C C . GLY A 1 93 ? 23.951 10.908 -24.008 1.00 91.88 93 GLY A C 1
ATOM 732 O O . GLY A 1 93 ? 22.988 11.064 -23.261 1.00 91.88 93 GLY A O 1
ATOM 733 N N . ARG A 1 94 ? 23.785 10.901 -25.338 1.00 95.56 94 ARG A N 1
ATOM 734 C CA . ARG A 1 94 ? 22.475 11.103 -25.982 1.00 95.56 94 ARG A CA 1
ATOM 735 C C . ARG A 1 94 ? 21.427 10.083 -25.534 1.00 95.56 94 ARG A C 1
ATOM 737 O O . ARG A 1 94 ? 20.270 10.451 -25.344 1.00 95.56 94 ARG A O 1
ATOM 744 N N . ASN A 1 95 ? 21.811 8.815 -25.410 1.00 95.69 95 ASN A N 1
ATOM 745 C CA . ASN A 1 95 ? 20.871 7.740 -25.101 1.00 95.69 95 ASN A CA 1
ATOM 746 C C . ASN A 1 95 ? 20.450 7.798 -23.632 1.00 95.69 95 ASN A C 1
ATOM 748 O O . ASN A 1 95 ? 19.252 7.826 -23.360 1.00 95.69 95 ASN A O 1
ATOM 752 N N . ILE A 1 96 ? 21.419 7.915 -22.719 1.00 95.38 96 ILE A N 1
ATOM 753 C CA . ILE A 1 96 ? 21.159 8.033 -21.281 1.00 95.38 96 ILE A CA 1
ATOM 754 C C . ILE A 1 96 ? 20.305 9.268 -20.968 1.00 95.38 96 ILE A C 1
ATOM 756 O O . ILE A 1 96 ? 19.252 9.117 -20.365 1.00 95.38 96 ILE A O 1
ATOM 760 N N . ARG A 1 97 ? 20.616 10.444 -21.534 1.00 96.06 97 ARG A N 1
ATOM 761 C CA . ARG A 1 97 ? 19.792 11.656 -21.352 1.00 96.06 97 ARG A CA 1
ATOM 762 C C . ARG A 1 97 ? 18.371 11.500 -21.884 1.00 96.06 97 ARG A C 1
ATOM 764 O O . ARG A 1 97 ? 17.430 12.020 -21.295 1.00 96.06 97 ARG A O 1
ATOM 771 N N . THR A 1 98 ? 18.202 10.804 -23.012 1.00 96.69 98 THR A N 1
ATOM 772 C CA . THR A 1 98 ? 16.863 10.527 -23.560 1.00 96.69 98 THR A CA 1
ATOM 773 C C . THR A 1 98 ? 16.082 9.618 -22.613 1.00 96.69 98 THR A C 1
ATOM 775 O O . THR A 1 98 ? 14.922 9.887 -22.317 1.00 96.69 98 THR A O 1
ATOM 778 N N . PHE A 1 99 ? 16.722 8.561 -22.113 1.00 96.56 99 PHE A N 1
ATOM 779 C CA . PHE A 1 99 ? 16.126 7.633 -21.159 1.00 96.56 99 PHE A CA 1
ATOM 780 C C . PHE A 1 99 ? 15.735 8.336 -19.853 1.00 96.56 99 PHE A C 1
ATOM 782 O O . PHE A 1 99 ? 14.583 8.230 -19.432 1.00 96.56 99 PHE A O 1
ATOM 789 N N . GLU A 1 100 ? 16.647 9.100 -19.253 1.00 96.00 100 GLU A N 1
ATOM 790 C CA . GLU A 1 100 ? 16.417 9.869 -18.023 1.00 96.00 100 GLU A CA 1
ATOM 791 C C . GLU A 1 100 ? 15.299 10.898 -18.215 1.00 96.00 100 GLU A C 1
ATOM 793 O O . GLU A 1 100 ? 14.383 10.976 -17.402 1.00 96.00 100 GLU A O 1
ATOM 798 N N . SER A 1 101 ? 15.290 11.624 -19.338 1.00 96.00 101 SER A N 1
ATOM 799 C CA . SER A 1 101 ? 14.238 12.602 -19.640 1.00 96.00 101 SER A CA 1
ATOM 800 C C . SER A 1 101 ? 12.856 11.965 -19.805 1.00 96.00 101 SER A C 1
ATOM 802 O O . SER A 1 101 ? 11.858 12.588 -19.444 1.00 96.00 101 SER A O 1
ATOM 804 N N . LEU A 1 102 ? 12.770 10.765 -20.385 1.00 95.94 102 LEU A N 1
ATOM 805 C CA . LEU A 1 102 ? 11.493 10.088 -20.627 1.00 95.94 102 LEU A CA 1
ATOM 806 C C . LEU A 1 102 ? 10.977 9.356 -19.384 1.00 95.94 102 LEU A C 1
ATOM 808 O O . LEU A 1 102 ? 9.768 9.303 -19.153 1.00 95.94 102 LEU A O 1
ATOM 812 N N . THR A 1 103 ? 11.870 8.781 -18.584 1.00 94.31 103 THR A N 1
ATOM 813 C CA . THR A 1 103 ? 11.504 8.024 -17.377 1.00 94.31 103 THR A CA 1
ATOM 814 C C . THR A 1 103 ? 11.410 8.909 -16.134 1.00 94.31 103 THR A C 1
ATOM 816 O O . THR A 1 103 ? 10.624 8.616 -15.235 1.00 94.31 103 THR A O 1
ATOM 819 N N . GLY A 1 104 ? 12.159 10.012 -16.089 1.00 92.56 104 GLY A N 1
ATOM 820 C CA . GLY A 1 104 ? 12.339 10.843 -14.899 1.00 92.56 104 GLY A CA 1
ATOM 821 C C . GLY A 1 104 ? 13.133 10.140 -13.794 1.00 92.56 104 GLY A C 1
ATOM 822 O O . GLY A 1 104 ? 12.876 10.404 -12.622 1.00 92.56 104 GLY A O 1
ATOM 823 N N . VAL A 1 105 ? 14.009 9.203 -14.166 1.00 93.31 105 VAL A N 1
ATOM 824 C CA . VAL A 1 105 ? 14.853 8.398 -13.270 1.00 93.31 105 VAL A CA 1
ATOM 825 C C . VAL A 1 105 ? 16.298 8.576 -13.704 1.00 93.31 105 VAL A C 1
ATOM 827 O O . VAL A 1 105 ? 16.590 8.413 -14.886 1.00 93.31 105 VAL A O 1
ATOM 830 N N . ASP A 1 106 ? 17.179 8.870 -12.754 1.00 92.50 106 ASP A N 1
ATOM 831 C CA . ASP A 1 106 ? 18.606 9.053 -13.001 1.00 92.50 106 ASP A CA 1
ATOM 832 C C . ASP A 1 106 ? 19.299 7.696 -13.129 1.00 92.50 106 ASP A C 1
ATOM 834 O O . ASP A 1 106 ? 19.050 6.759 -12.356 1.00 92.50 106 ASP A O 1
ATOM 838 N N . VAL A 1 107 ? 20.197 7.586 -14.102 1.00 92.81 107 VAL A N 1
ATOM 839 C CA . VAL A 1 107 ? 20.945 6.360 -14.370 1.00 92.81 107 VAL A CA 1
ATOM 840 C C . VAL A 1 107 ? 22.370 6.546 -13.861 1.00 92.81 107 VAL A C 1
ATOM 842 O O . VAL A 1 107 ? 23.200 7.207 -14.482 1.00 92.81 107 VAL A O 1
ATOM 845 N N . ILE A 1 108 ? 22.672 5.939 -12.715 1.00 89.94 108 ILE A N 1
ATOM 846 C CA . ILE A 1 108 ? 23.987 6.031 -12.084 1.00 89.94 108 ILE A CA 1
ATOM 847 C C . ILE A 1 108 ? 24.87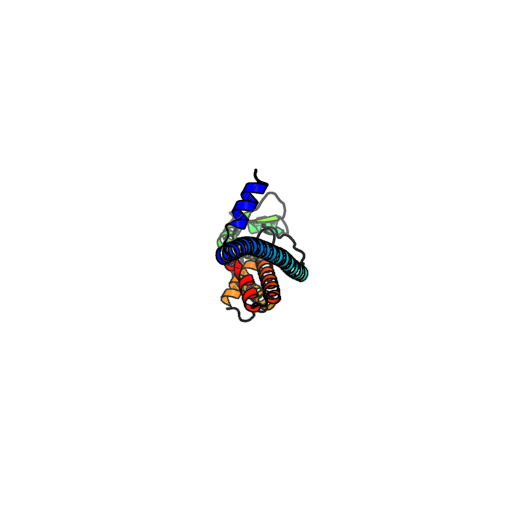6 4.923 -12.635 1.00 89.94 108 ILE A C 1
ATOM 849 O O . ILE A 1 108 ? 24.597 3.729 -12.494 1.00 89.94 108 ILE A O 1
ATOM 853 N N . ILE A 1 109 ? 25.969 5.354 -13.252 1.00 86.69 109 ILE A N 1
ATOM 854 C CA . ILE A 1 109 ? 27.011 4.493 -13.786 1.00 86.69 109 ILE A CA 1
ATOM 855 C C . ILE A 1 109 ? 28.271 4.729 -12.953 1.00 86.69 109 ILE A C 1
ATOM 857 O O . ILE A 1 109 ? 28.850 5.812 -13.021 1.00 86.69 109 ILE A O 1
ATOM 861 N N . ASP A 1 110 ? 28.679 3.728 -12.177 1.00 84.81 110 ASP A N 1
ATOM 862 C CA . ASP A 1 110 ? 29.871 3.778 -11.329 1.00 84.81 110 ASP A CA 1
ATOM 863 C C . ASP A 1 110 ? 30.989 2.845 -11.844 1.00 84.81 110 ASP A C 1
ATOM 865 O O . ASP A 1 110 ? 30.931 2.315 -12.967 1.00 84.81 110 ASP A O 1
ATOM 869 N N . ASP A 1 111 ? 32.041 2.699 -11.033 1.00 80.81 111 ASP A N 1
ATOM 870 C CA . ASP A 1 111 ? 33.209 1.857 -11.313 1.00 80.81 111 ASP A CA 1
ATOM 871 C C . ASP A 1 111 ? 32.912 0.353 -11.171 1.00 80.81 111 ASP A C 1
ATOM 873 O O . ASP A 1 111 ? 33.783 -0.473 -11.450 1.00 80.81 111 ASP A O 1
ATOM 877 N N . THR A 1 112 ? 31.692 -0.029 -10.773 1.00 78.75 112 THR A N 1
ATOM 878 C CA . THR A 1 112 ? 31.276 -1.431 -10.712 1.00 78.75 112 THR A CA 1
ATOM 879 C C . THR A 1 112 ? 31.132 -1.968 -12.142 1.00 78.75 112 THR A C 1
ATOM 881 O O . THR A 1 112 ? 30.369 -1.413 -12.947 1.00 78.75 112 THR A O 1
ATOM 884 N N . PRO A 1 113 ? 31.861 -3.040 -12.506 1.00 80.38 113 PRO A N 1
ATOM 885 C CA . PRO A 1 113 ? 31.700 -3.685 -13.803 1.00 80.38 113 PRO A CA 1
ATOM 886 C C . PRO A 1 113 ? 30.284 -4.240 -13.953 1.00 80.38 113 PRO A C 1
ATOM 888 O O . PRO A 1 113 ? 29.707 -4.734 -12.988 1.00 80.38 113 PRO A O 1
ATOM 891 N N . GLU A 1 114 ? 29.741 -4.180 -15.169 1.00 83.38 114 GLU A N 1
ATOM 892 C CA . GLU A 1 114 ? 28.501 -4.879 -15.541 1.00 83.38 114 GLU A CA 1
ATOM 893 C C . GLU A 1 114 ? 27.247 -4.530 -14.706 1.00 83.38 114 GLU A C 1
ATOM 895 O O . GLU A 1 114 ? 26.259 -5.264 -14.724 1.00 83.38 114 GLU A O 1
ATOM 900 N N . VAL A 1 115 ? 27.231 -3.402 -13.989 1.00 86.25 115 VAL A N 1
ATOM 901 C CA . VAL A 1 115 ? 26.079 -2.978 -13.176 1.00 86.25 115 VAL A CA 1
ATOM 902 C C . VAL A 1 115 ? 25.734 -1.519 -13.447 1.00 86.25 115 VAL A C 1
ATOM 904 O O . VAL A 1 115 ? 26.605 -0.666 -13.611 1.00 86.25 115 VAL A O 1
ATOM 907 N N . VAL A 1 116 ? 24.432 -1.235 -13.498 1.00 89.06 116 VAL A N 1
ATOM 908 C CA . VAL A 1 116 ? 23.881 0.122 -13.540 1.00 89.06 116 VAL A CA 1
ATOM 909 C C . VAL A 1 116 ? 22.819 0.257 -12.460 1.00 89.06 116 VAL A C 1
ATOM 911 O O . VAL A 1 116 ? 21.956 -0.614 -12.306 1.00 89.06 116 VAL A O 1
ATOM 914 N N . THR A 1 117 ? 22.867 1.366 -11.726 1.00 90.12 117 THR A N 1
ATOM 915 C CA . THR A 1 117 ? 21.908 1.659 -10.658 1.00 90.12 117 THR A CA 1
ATOM 916 C C . THR A 1 117 ? 20.893 2.686 -11.138 1.00 90.12 117 THR A C 1
ATOM 918 O O . THR A 1 117 ? 21.260 3.749 -11.634 1.00 90.12 117 THR A O 1
ATOM 921 N N . LEU A 1 118 ? 19.605 2.383 -10.975 1.00 91.44 118 LEU A N 1
ATOM 922 C CA . LEU A 1 118 ? 18.517 3.313 -11.274 1.00 91.44 118 LEU A CA 1
ATOM 923 C C . LEU A 1 118 ? 18.090 4.037 -9.997 1.00 91.44 118 LEU A C 1
ATOM 925 O O . LEU A 1 118 ? 17.656 3.402 -9.031 1.00 91.44 118 LEU A O 1
ATOM 929 N N . SER A 1 119 ? 18.203 5.364 -10.000 1.00 88.00 119 SER A N 1
ATOM 930 C CA . SER A 1 119 ? 17.916 6.223 -8.851 1.00 88.00 119 SER A CA 1
ATOM 931 C C . SER A 1 119 ? 16.740 7.151 -9.140 1.00 88.00 119 SER A C 1
ATOM 933 O O . SER A 1 119 ? 16.705 7.853 -10.145 1.00 88.00 119 SER A O 1
ATOM 935 N N . GLY A 1 120 ? 15.749 7.166 -8.254 1.00 84.38 120 GLY A N 1
ATOM 936 C CA . GLY A 1 120 ? 14.580 8.028 -8.394 1.00 84.38 120 GLY A CA 1
ATOM 937 C C . GLY A 1 120 ? 13.634 7.894 -7.209 1.00 84.38 120 GLY A C 1
ATOM 938 O O . GLY A 1 120 ? 13.546 6.838 -6.589 1.00 84.38 120 GLY A O 1
ATOM 939 N N . PHE A 1 121 ? 12.912 8.962 -6.880 1.00 80.38 121 PHE A N 1
ATOM 940 C CA . PHE A 1 121 ? 12.000 8.953 -5.731 1.00 80.38 121 PHE A CA 1
ATOM 941 C C . PHE A 1 121 ? 10.707 8.181 -6.020 1.00 80.38 121 PHE A C 1
ATOM 943 O O . PHE A 1 121 ? 10.270 7.381 -5.194 1.00 80.38 121 PHE A O 1
ATOM 950 N N . ASP A 1 122 ? 10.134 8.358 -7.213 1.00 86.81 122 ASP A N 1
ATOM 951 C CA . ASP A 1 122 ? 8.901 7.687 -7.630 1.00 86.81 122 ASP A CA 1
ATOM 952 C C . ASP A 1 122 ? 9.184 6.205 -7.966 1.00 86.81 122 ASP A C 1
ATOM 954 O O . ASP A 1 122 ? 9.919 5.911 -8.919 1.00 86.81 122 ASP A O 1
ATOM 958 N N . PRO A 1 123 ? 8.628 5.250 -7.198 1.00 87.06 123 PRO A N 1
ATOM 959 C CA . PRO A 1 123 ? 8.883 3.832 -7.418 1.00 87.06 123 PRO A CA 1
ATOM 960 C C . PRO A 1 123 ? 8.245 3.292 -8.699 1.00 87.06 123 PRO A C 1
ATOM 962 O O . PRO A 1 123 ? 8.794 2.377 -9.307 1.00 87.06 123 PRO A O 1
ATOM 965 N N . ILE A 1 124 ? 7.124 3.864 -9.146 1.00 90.62 124 ILE A N 1
ATOM 966 C CA . ILE A 1 124 ? 6.466 3.452 -10.390 1.00 90.62 124 ILE A CA 1
ATOM 967 C C . ILE A 1 124 ? 7.351 3.851 -11.569 1.00 90.62 124 ILE A C 1
ATOM 969 O O . ILE A 1 124 ? 7.588 3.045 -12.469 1.00 90.62 124 ILE A O 1
ATOM 973 N N . ARG A 1 125 ? 7.904 5.070 -11.546 1.00 92.25 125 ARG A N 1
ATOM 974 C CA . ARG A 1 125 ? 8.876 5.503 -12.563 1.00 92.25 125 ARG A CA 1
ATOM 975 C C . ARG A 1 125 ? 10.133 4.642 -12.554 1.00 92.25 125 ARG A C 1
ATOM 977 O O . ARG A 1 125 ? 10.586 4.251 -13.629 1.00 92.25 125 ARG A O 1
ATOM 984 N N . ARG A 1 126 ? 10.670 4.308 -11.374 1.00 91.19 126 ARG A N 1
ATOM 985 C CA . ARG A 1 126 ? 11.817 3.390 -11.250 1.00 91.19 126 ARG A CA 1
ATOM 986 C C . ARG A 1 126 ? 11.530 2.023 -11.849 1.00 91.19 126 ARG A C 1
ATOM 988 O O . ARG A 1 126 ? 12.375 1.497 -12.566 1.00 91.19 126 ARG A O 1
ATOM 995 N N . GLU A 1 127 ? 10.344 1.477 -11.616 1.00 91.44 127 GLU A N 1
ATOM 996 C CA . GLU A 1 127 ? 9.968 0.183 -12.175 1.00 91.44 127 GLU A CA 1
ATOM 997 C C . GLU A 1 127 ? 9.825 0.234 -13.704 1.00 91.44 127 GLU A C 1
ATOM 999 O O . GLU A 1 127 ? 10.354 -0.629 -14.407 1.00 91.44 127 GLU A O 1
ATOM 1004 N N . ILE A 1 128 ? 9.197 1.288 -14.240 1.00 94.75 128 ILE A N 1
ATOM 1005 C CA . ILE A 1 128 ? 9.125 1.525 -15.692 1.00 94.75 128 ILE A CA 1
ATOM 1006 C C . ILE A 1 128 ? 10.536 1.628 -16.284 1.00 94.75 128 ILE A C 1
ATOM 1008 O O . ILE A 1 128 ? 10.813 1.032 -17.328 1.00 94.75 128 ILE A O 1
ATOM 1012 N N . ALA A 1 129 ? 11.438 2.357 -15.623 1.00 94.81 129 ALA A N 1
ATOM 1013 C CA . ALA A 1 129 ? 12.829 2.483 -16.041 1.00 94.81 129 ALA A CA 1
ATOM 1014 C C . ALA A 1 129 ? 13.541 1.121 -16.028 1.00 94.81 129 ALA A C 1
ATOM 1016 O O . ALA A 1 129 ? 14.145 0.745 -17.033 1.00 94.81 129 ALA A O 1
ATOM 1017 N N . ARG A 1 130 ? 13.410 0.340 -14.949 1.00 93.81 130 ARG A N 1
ATOM 1018 C CA . ARG A 1 130 ? 14.002 -1.001 -14.822 1.00 93.81 130 ARG A CA 1
ATOM 1019 C C . ARG A 1 130 ? 13.546 -1.922 -15.949 1.00 93.81 130 ARG A C 1
ATOM 1021 O O . ARG A 1 130 ? 14.385 -2.455 -16.673 1.00 93.81 130 ARG A O 1
ATOM 1028 N N . MET A 1 131 ? 12.234 -2.043 -16.155 1.00 94.12 131 MET A N 1
ATOM 1029 C CA . MET A 1 131 ? 11.662 -2.860 -17.231 1.00 94.12 131 MET A CA 1
ATOM 1030 C C . MET A 1 131 ? 12.132 -2.396 -18.612 1.00 94.12 131 MET A C 1
ATOM 1032 O O . MET A 1 131 ? 12.484 -3.213 -19.464 1.00 94.12 131 MET A O 1
ATOM 1036 N N . THR A 1 132 ? 12.187 -1.081 -18.836 1.00 96.00 132 THR A N 1
ATOM 1037 C CA . THR A 1 132 ? 12.645 -0.523 -20.115 1.00 96.00 132 THR A CA 1
ATOM 1038 C C . THR A 1 132 ? 14.117 -0.828 -20.358 1.00 96.00 132 THR A C 1
ATOM 1040 O O . THR A 1 132 ? 14.467 -1.263 -21.455 1.00 96.00 132 THR A O 1
ATOM 1043 N N . MET A 1 133 ? 14.969 -0.675 -19.344 1.00 94.25 133 MET A N 1
ATOM 1044 C CA . MET A 1 133 ? 16.390 -1.009 -19.432 1.00 94.25 133 MET A CA 1
ATOM 1045 C C . MET A 1 133 ? 16.584 -2.499 -19.741 1.00 94.25 133 MET A C 1
ATOM 1047 O O . MET A 1 133 ? 17.297 -2.839 -20.680 1.00 94.25 133 MET A O 1
ATOM 1051 N N . GLU A 1 134 ? 15.888 -3.394 -19.038 1.00 93.44 134 GLU A N 1
ATOM 1052 C CA . GLU A 1 134 ? 15.955 -4.841 -19.287 1.00 93.44 134 GLU A CA 1
ATOM 1053 C C . GLU A 1 134 ? 15.526 -5.221 -20.711 1.00 93.44 134 GLU A C 1
ATOM 1055 O O . GLU A 1 134 ? 16.145 -6.079 -21.345 1.00 93.44 134 GLU A O 1
ATOM 1060 N N . MET A 1 135 ? 14.485 -4.579 -21.245 1.00 94.12 135 MET A N 1
ATOM 1061 C CA . MET A 1 135 ? 14.041 -4.811 -22.622 1.00 94.12 135 MET A CA 1
ATOM 1062 C C . MET A 1 135 ? 15.031 -4.267 -23.654 1.00 94.12 135 MET A C 1
ATOM 1064 O O . MET A 1 135 ? 15.295 -4.944 -24.648 1.00 94.12 135 MET A O 1
ATOM 1068 N N . LEU A 1 136 ? 15.607 -3.084 -23.419 1.00 94.00 136 LEU A N 1
ATOM 1069 C CA . LEU A 1 136 ? 16.651 -2.505 -24.272 1.00 94.00 136 LEU A CA 1
ATOM 1070 C C . LEU A 1 136 ? 17.899 -3.395 -24.313 1.00 94.00 136 LEU A C 1
ATOM 1072 O O . LEU A 1 136 ? 18.475 -3.592 -25.384 1.00 94.00 136 LEU A O 1
ATOM 1076 N N . LEU A 1 137 ? 18.286 -3.966 -23.168 1.00 92.00 137 LEU A N 1
ATOM 1077 C CA . LEU A 1 137 ? 19.403 -4.903 -23.064 1.00 92.00 137 LEU A CA 1
ATOM 1078 C C . LEU A 1 137 ? 19.149 -6.182 -23.864 1.00 92.00 137 LEU A C 1
ATOM 1080 O O . LEU A 1 137 ? 20.023 -6.611 -24.614 1.00 92.00 137 LEU A O 1
ATOM 1084 N N . LYS A 1 138 ? 17.944 -6.755 -23.752 1.00 91.12 138 LYS A N 1
ATOM 1085 C CA . LYS A 1 138 ? 17.545 -7.952 -24.512 1.00 91.12 138 LYS A CA 1
ATOM 1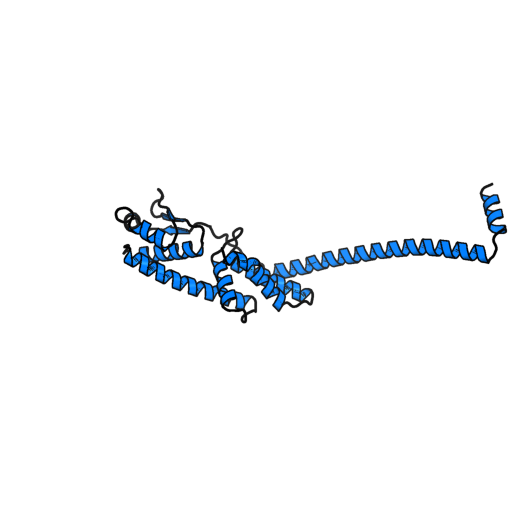086 C C . LYS A 1 138 ? 17.479 -7.703 -26.021 1.00 91.12 138 LYS A C 1
ATOM 1088 O O . LYS A 1 138 ? 17.797 -8.596 -26.797 1.00 91.12 138 LYS A O 1
ATOM 1093 N N . ASP A 1 139 ? 17.056 -6.512 -26.439 1.00 90.06 139 ASP A N 1
ATOM 1094 C CA . ASP A 1 139 ? 16.951 -6.130 -27.854 1.00 90.06 139 ASP A CA 1
ATOM 1095 C C . ASP A 1 139 ? 18.318 -5.767 -28.469 1.00 90.06 139 ASP A C 1
ATOM 1097 O O . ASP A 1 139 ? 18.558 -5.948 -29.662 1.00 90.06 139 ASP A O 1
ATOM 1101 N N . GLY A 1 140 ? 19.241 -5.221 -27.672 1.00 87.69 140 GLY A N 1
ATOM 1102 C CA . GLY A 1 140 ? 20.580 -4.813 -28.117 1.00 87.69 140 GLY A CA 1
ATOM 1103 C C . GLY A 1 140 ? 20.620 -3.518 -28.945 1.00 87.69 140 GLY A C 1
ATOM 1104 O O . GLY A 1 140 ? 21.708 -2.997 -29.230 1.00 87.69 140 GLY A O 1
ATOM 1105 N N . ARG A 1 141 ? 19.454 -2.971 -29.317 1.00 91.50 141 ARG A N 1
ATOM 1106 C CA . ARG A 1 141 ? 19.281 -1.709 -30.053 1.00 91.50 141 ARG A CA 1
ATOM 1107 C C . ARG A 1 141 ? 18.914 -0.579 -29.098 1.00 91.50 141 ARG A C 1
ATOM 1109 O O . ARG A 1 141 ? 17.797 -0.520 -28.595 1.00 91.50 141 ARG A O 1
ATOM 1116 N N . ILE A 1 142 ? 19.847 0.351 -28.901 1.00 94.69 142 ILE A N 1
ATOM 1117 C CA . ILE A 1 142 ? 19.674 1.484 -27.986 1.00 94.69 142 ILE A CA 1
ATOM 1118 C C . ILE A 1 142 ? 19.846 2.787 -28.769 1.00 94.69 142 ILE A C 1
ATOM 1120 O O . ILE A 1 142 ? 20.959 3.199 -29.100 1.00 94.69 142 ILE A O 1
ATOM 1124 N N . HIS A 1 143 ? 18.723 3.415 -29.108 1.00 94.81 143 HIS A N 1
ATOM 1125 C CA . HIS A 1 143 ? 18.654 4.728 -29.752 1.00 94.81 143 HIS A CA 1
ATOM 1126 C C . HIS A 1 143 ? 17.355 5.444 -29.342 1.00 94.81 143 HIS A C 1
ATOM 1128 O O . HIS A 1 143 ? 16.398 4.764 -28.968 1.00 94.81 143 HIS A O 1
ATOM 1134 N N . PRO A 1 144 ? 17.263 6.784 -29.459 1.00 96.00 144 PRO A N 1
ATOM 1135 C CA . PRO A 1 144 ? 16.158 7.567 -28.894 1.00 96.00 144 PRO A CA 1
ATOM 1136 C C . PRO A 1 144 ? 14.753 7.061 -29.239 1.00 96.00 144 PRO A C 1
ATOM 1138 O O . PRO A 1 144 ? 13.968 6.809 -28.337 1.00 96.00 144 PRO A O 1
ATOM 1141 N N . ALA A 1 145 ? 14.475 6.802 -30.522 1.00 96.50 145 ALA A N 1
ATOM 1142 C CA . ALA A 1 145 ? 13.159 6.315 -30.949 1.00 96.50 145 ALA A CA 1
ATOM 1143 C C . ALA A 1 145 ? 12.768 4.965 -30.316 1.00 96.50 145 ALA A C 1
ATOM 1145 O O . ALA A 1 145 ? 11.600 4.731 -30.028 1.00 96.50 145 ALA A O 1
ATOM 1146 N N . ARG A 1 146 ? 13.742 4.075 -30.072 1.00 96.25 146 ARG A N 1
ATOM 1147 C CA . ARG A 1 146 ? 13.476 2.774 -29.448 1.00 96.25 146 ARG A CA 1
ATOM 1148 C C . ARG A 1 146 ? 13.265 2.901 -27.945 1.00 96.25 146 ARG A C 1
ATOM 1150 O O . ARG A 1 146 ? 12.437 2.191 -27.387 1.00 96.25 146 ARG A O 1
ATOM 1157 N N . ILE A 1 147 ? 14.009 3.802 -27.304 1.00 97.31 147 ILE A N 1
ATOM 1158 C CA . ILE A 1 147 ? 13.822 4.130 -25.889 1.00 97.31 147 ILE A CA 1
ATOM 1159 C C . ILE A 1 147 ? 12.400 4.662 -25.684 1.00 97.31 147 ILE A C 1
ATOM 1161 O O . ILE A 1 147 ? 11.688 4.155 -24.827 1.00 97.31 147 ILE A O 1
ATOM 1165 N N . GLU A 1 148 ? 11.969 5.618 -26.505 1.00 97.19 148 GLU A N 1
ATOM 1166 C CA . GLU A 1 148 ? 10.622 6.194 -26.451 1.00 97.19 148 GLU A CA 1
ATOM 1167 C C . GLU A 1 148 ? 9.521 5.142 -26.612 1.00 97.19 148 GLU A C 1
ATOM 1169 O O . GLU A 1 148 ? 8.632 5.048 -25.765 1.00 97.19 148 GLU A O 1
ATOM 1174 N N . GLU A 1 149 ? 9.628 4.290 -27.633 1.00 97.25 149 GLU A N 1
ATOM 1175 C CA . GLU A 1 149 ? 8.675 3.202 -27.872 1.00 97.25 149 GLU A CA 1
ATOM 1176 C C . GLU A 1 149 ? 8.552 2.257 -26.664 1.00 97.25 149 GLU A C 1
ATOM 1178 O O . GLU A 1 149 ? 7.445 1.911 -26.244 1.00 97.25 149 GLU A O 1
ATOM 1183 N N . LEU A 1 150 ? 9.683 1.834 -26.089 1.00 97.19 150 LEU A N 1
ATOM 1184 C CA . LEU A 1 150 ? 9.687 0.894 -24.968 1.00 97.19 150 LEU A CA 1
ATOM 1185 C C . LEU A 1 150 ? 9.221 1.535 -23.660 1.00 97.19 150 LEU A C 1
ATOM 1187 O O . LEU A 1 150 ? 8.513 0.876 -22.900 1.00 97.19 150 LEU A O 1
ATOM 1191 N N . VAL A 1 151 ? 9.562 2.803 -23.406 1.00 97.38 151 VAL A N 1
ATOM 1192 C CA . VAL A 1 151 ? 9.059 3.529 -22.230 1.00 97.38 151 VAL A CA 1
ATOM 1193 C C . VAL A 1 151 ? 7.536 3.620 -22.288 1.00 97.38 151 VAL A C 1
ATOM 1195 O O . VAL A 1 151 ? 6.871 3.323 -21.296 1.00 97.38 151 VAL A O 1
ATOM 1198 N N . GLU A 1 152 ? 6.970 3.977 -23.442 1.00 97.38 152 GLU A N 1
ATOM 1199 C CA . GLU A 1 152 ? 5.519 4.110 -23.582 1.00 97.38 152 GLU A CA 1
ATOM 1200 C C . GLU A 1 152 ? 4.802 2.760 -23.469 1.00 97.38 152 GLU A C 1
ATOM 1202 O O . GLU A 1 152 ? 3.797 2.638 -22.764 1.00 97.38 152 GLU A O 1
ATOM 1207 N N . LYS A 1 153 ? 5.372 1.704 -24.058 1.00 97.12 153 LYS A N 1
ATOM 1208 C CA . LYS A 1 153 ? 4.870 0.338 -23.880 1.00 97.12 153 LYS A CA 1
ATOM 1209 C C . LYS A 1 153 ? 4.861 -0.083 -22.404 1.00 97.12 153 LYS A C 1
ATOM 1211 O O . LYS A 1 153 ? 3.858 -0.605 -21.921 1.00 97.12 153 LYS A O 1
ATOM 1216 N N . ASN A 1 154 ? 5.955 0.152 -21.681 1.00 96.75 154 ASN A N 1
ATOM 1217 C CA . ASN A 1 154 ? 6.071 -0.253 -20.279 1.00 96.75 154 ASN A CA 1
ATOM 1218 C C . ASN A 1 154 ? 5.183 0.578 -19.347 1.00 96.75 154 ASN A C 1
ATOM 1220 O O . ASN A 1 154 ? 4.684 0.044 -18.359 1.00 96.75 154 ASN A O 1
ATOM 1224 N N . ARG A 1 155 ? 4.914 1.850 -19.670 1.00 95.94 155 ARG A N 1
ATOM 1225 C CA . ARG A 1 155 ? 3.906 2.656 -18.959 1.00 95.94 155 ARG A CA 1
ATOM 1226 C C . ARG A 1 155 ? 2.524 2.015 -19.024 1.00 95.94 155 ARG A C 1
ATOM 1228 O O . ARG A 1 155 ? 1.864 1.904 -17.994 1.00 95.94 155 ARG A O 1
ATOM 1235 N N . GLN A 1 156 ? 2.107 1.566 -20.207 1.00 96.56 156 GLN A N 1
ATOM 1236 C CA . GLN A 1 156 ? 0.816 0.896 -20.391 1.00 96.56 156 GLN A CA 1
ATOM 1237 C C . GLN A 1 156 ? 0.768 -0.450 -19.660 1.00 96.56 156 GLN A C 1
ATOM 1239 O O . GLN A 1 156 ? -0.223 -0.758 -19.000 1.00 96.56 156 GLN A O 1
ATOM 1244 N N . GLU A 1 157 ? 1.850 -1.232 -19.720 1.00 95.62 157 GLU A N 1
ATOM 1245 C CA . GLU A 1 157 ? 1.938 -2.507 -19.000 1.00 95.62 157 GLU A CA 1
ATOM 1246 C C . GLU A 1 157 ? 1.836 -2.314 -17.480 1.00 95.62 157 GLU A C 1
ATOM 1248 O O . GLU A 1 157 ? 1.081 -3.023 -16.814 1.00 95.62 157 GLU A O 1
ATOM 1253 N N . ILE A 1 158 ? 2.544 -1.326 -16.928 1.00 94.94 158 ILE A N 1
ATOM 1254 C CA . ILE A 1 158 ? 2.482 -1.008 -15.498 1.00 94.94 158 ILE A CA 1
ATOM 1255 C C . ILE A 1 158 ? 1.099 -0.492 -15.092 1.00 94.94 158 ILE A C 1
ATOM 1257 O O . ILE A 1 158 ? 0.586 -0.912 -14.058 1.00 94.94 158 ILE A O 1
ATOM 1261 N N . ASP A 1 159 ? 0.454 0.355 -15.897 1.00 94.69 159 ASP A N 1
ATOM 1262 C CA . ASP A 1 159 ? -0.908 0.832 -15.614 1.00 94.69 159 ASP A CA 1
ATOM 1263 C C . ASP A 1 159 ? -1.926 -0.325 -15.569 1.00 94.69 159 ASP A C 1
ATOM 1265 O O . ASP A 1 159 ? -2.839 -0.314 -14.739 1.00 94.69 159 ASP A O 1
ATOM 1269 N N . ASN A 1 160 ? -1.753 -1.353 -16.407 1.00 95.94 160 ASN A N 1
ATOM 1270 C CA . ASN A 1 160 ? -2.567 -2.572 -16.363 1.00 95.94 160 ASN A CA 1
ATOM 1271 C C . ASN A 1 160 ? -2.284 -3.399 -15.104 1.00 95.94 160 ASN A C 1
ATOM 1273 O O . ASN A 1 160 ? -3.221 -3.713 -14.372 1.00 95.94 160 ASN A O 1
ATOM 1277 N N . LYS A 1 161 ? -1.008 -3.652 -14.782 1.00 95.56 161 LYS A N 1
ATOM 1278 C CA . LYS A 1 161 ? -0.624 -4.365 -13.551 1.00 95.56 161 LYS A CA 1
ATOM 1279 C C . LYS A 1 161 ? -1.149 -3.676 -12.295 1.00 95.56 161 LYS A C 1
ATOM 1281 O O . LYS A 1 161 ? -1.623 -4.342 -11.384 1.00 95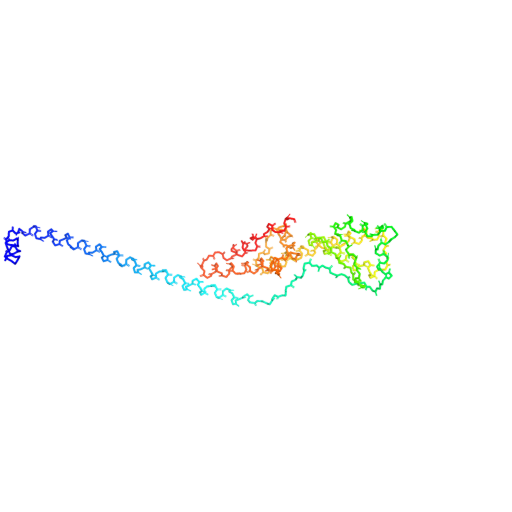.56 161 LYS A O 1
ATOM 1286 N N . ILE A 1 162 ? -1.110 -2.343 -12.242 1.00 95.94 162 ILE A N 1
ATOM 1287 C CA . ILE A 1 162 ? -1.675 -1.564 -11.130 1.00 95.94 162 ILE A CA 1
ATOM 1288 C C . ILE A 1 162 ? -3.160 -1.895 -10.937 1.00 95.94 162 ILE A C 1
ATOM 1290 O O . ILE A 1 162 ? -3.589 -2.108 -9.805 1.00 95.94 162 ILE A O 1
ATOM 1294 N N . ARG A 1 163 ? -3.950 -1.962 -12.016 1.00 95.75 163 ARG A N 1
ATOM 1295 C CA . ARG A 1 163 ? -5.369 -2.342 -11.913 1.00 95.75 163 ARG A CA 1
ATOM 1296 C C . ARG A 1 163 ? -5.525 -3.774 -11.415 1.00 95.75 163 ARG A C 1
ATOM 1298 O O . ARG A 1 163 ? -6.262 -3.985 -10.460 1.00 95.75 163 ARG A O 1
ATOM 1305 N N . GLU A 1 164 ? -4.775 -4.713 -11.986 1.00 96.56 164 GLU A N 1
ATOM 1306 C CA . GLU A 1 164 ? -4.810 -6.128 -11.597 1.00 96.56 164 GLU A CA 1
ATOM 1307 C C . GLU A 1 164 ? -4.482 -6.326 -10.108 1.00 96.56 164 GLU A C 1
ATOM 1309 O O . GLU A 1 164 ? -5.214 -7.018 -9.400 1.00 96.56 164 GLU A O 1
ATOM 1314 N N . TYR A 1 165 ? -3.435 -5.670 -9.594 1.00 96.81 165 TYR A N 1
ATOM 1315 C CA . TYR A 1 165 ? -3.083 -5.723 -8.171 1.00 96.81 165 TYR A CA 1
ATOM 1316 C C . TYR A 1 165 ? -4.184 -5.147 -7.278 1.00 96.81 165 TYR A C 1
ATOM 1318 O O . TYR A 1 165 ? -4.499 -5.720 -6.234 1.00 96.81 165 TYR A O 1
ATOM 1326 N N . GLY A 1 166 ? -4.780 -4.025 -7.684 1.00 96.56 166 GLY A N 1
ATOM 1327 C CA . GLY A 1 166 ? -5.882 -3.393 -6.964 1.00 96.56 166 GLY A CA 1
ATOM 1328 C C . GLY A 1 166 ? -7.138 -4.262 -6.901 1.00 96.56 166 GLY A C 1
ATOM 1329 O O . GLY A 1 166 ? -7.737 -4.411 -5.834 1.00 96.56 166 GLY A O 1
ATOM 1330 N N . GLU A 1 167 ? -7.518 -4.858 -8.030 1.00 96.62 167 GLU A N 1
ATOM 1331 C CA . GLU A 1 167 ? -8.660 -5.770 -8.148 1.00 96.62 167 GLU A CA 1
ATOM 1332 C C . GLU A 1 167 ? -8.444 -7.046 -7.330 1.00 96.62 167 GLU A C 1
ATOM 1334 O O . GLU A 1 167 ? -9.315 -7.434 -6.546 1.00 96.62 167 GLU A O 1
ATOM 1339 N N . ALA A 1 168 ? -7.262 -7.658 -7.439 1.00 97.25 168 ALA A N 1
ATOM 1340 C CA . ALA A 1 168 ? -6.898 -8.838 -6.662 1.00 97.25 168 ALA A CA 1
ATOM 1341 C C . ALA A 1 168 ? -6.945 -8.555 -5.153 1.00 97.25 168 ALA A C 1
ATOM 1343 O O . ALA A 1 168 ? -7.525 -9.334 -4.395 1.00 97.25 168 ALA A O 1
ATOM 1344 N N . ALA A 1 169 ? -6.410 -7.412 -4.715 1.00 96.62 169 ALA A N 1
ATOM 1345 C CA . ALA A 1 169 ? -6.441 -6.999 -3.315 1.00 96.62 169 ALA A CA 1
ATOM 1346 C C . ALA A 1 169 ? -7.872 -6.756 -2.805 1.00 96.62 169 ALA A C 1
ATOM 1348 O O . ALA A 1 169 ? -8.233 -7.193 -1.709 1.00 96.62 169 ALA A O 1
ATOM 1349 N N . ALA A 1 170 ? -8.713 -6.097 -3.606 1.00 96.44 170 ALA A N 1
ATOM 1350 C CA . ALA A 1 170 ? -10.113 -5.858 -3.265 1.00 96.44 170 ALA A CA 1
ATOM 1351 C C . ALA A 1 170 ? -10.921 -7.164 -3.185 1.00 96.44 170 ALA A C 1
ATOM 1353 O O . ALA A 1 170 ? -11.787 -7.308 -2.315 1.00 96.44 170 ALA A O 1
ATOM 1354 N N . TYR A 1 171 ? -10.621 -8.136 -4.047 1.00 96.25 171 TYR A N 1
ATOM 1355 C CA . TYR A 1 171 ? -11.193 -9.476 -3.967 1.00 96.25 171 TYR A CA 1
ATOM 1356 C C . TYR A 1 171 ? -10.730 -10.207 -2.698 1.00 96.25 171 TYR A C 1
ATOM 1358 O O . TYR A 1 171 ? -11.557 -10.742 -1.959 1.00 96.25 171 TYR A O 1
ATOM 1366 N N . GLU A 1 172 ? -9.430 -10.162 -2.391 1.00 94.94 172 GLU A N 1
ATOM 1367 C CA . GLU A 1 172 ? -8.821 -10.817 -1.226 1.00 94.94 172 GLU A CA 1
ATOM 1368 C C . GLU A 1 172 ? -9.415 -10.333 0.108 1.00 94.94 172 GLU A C 1
ATOM 1370 O O . GLU A 1 172 ? -9.646 -11.134 1.016 1.00 94.94 172 GLU A O 1
ATOM 1375 N N . ILE A 1 173 ? -9.719 -9.037 0.232 1.00 95.00 173 ILE A N 1
ATOM 1376 C CA . ILE A 1 173 ? -10.347 -8.465 1.438 1.00 95.00 173 ILE A CA 1
ATOM 1377 C C . ILE A 1 173 ? -11.886 -8.574 1.436 1.00 95.00 173 ILE A C 1
ATOM 1379 O O . ILE A 1 173 ? -12.554 -8.111 2.369 1.00 95.00 173 ILE A O 1
ATOM 1383 N N . GLY A 1 174 ? -12.475 -9.201 0.414 1.00 94.38 174 GLY A N 1
ATOM 1384 C CA . GLY A 1 174 ? -13.918 -9.409 0.299 1.00 94.38 174 GLY A CA 1
ATOM 1385 C C . GLY A 1 174 ? -14.708 -8.126 0.023 1.00 94.38 174 GLY A C 1
ATOM 1386 O O . GLY A 1 174 ? -15.830 -7.986 0.514 1.00 94.38 174 GLY A O 1
ATOM 1387 N N . ALA A 1 175 ? -14.133 -7.183 -0.729 1.00 94.31 175 ALA A N 1
ATOM 1388 C CA . ALA A 1 175 ? -14.804 -5.975 -1.213 1.00 94.31 175 ALA A CA 1
ATOM 1389 C C . ALA A 1 175 ? -14.679 -5.807 -2.744 1.00 94.31 175 ALA A C 1
ATOM 1391 O O . ALA A 1 175 ? -14.199 -4.772 -3.210 1.00 94.31 175 ALA A O 1
ATOM 1392 N N . PRO A 1 176 ? -15.170 -6.770 -3.550 1.00 93.06 176 PRO A N 1
ATOM 1393 C CA . PRO A 1 176 ? -15.082 -6.706 -5.014 1.00 93.06 176 PRO A CA 1
ATOM 1394 C C . PRO A 1 176 ? -15.885 -5.549 -5.634 1.00 93.06 176 PRO A C 1
ATOM 1396 O O . PRO A 1 176 ? -15.667 -5.198 -6.782 1.00 93.06 176 PRO A O 1
ATOM 1399 N N . ASN A 1 177 ? -16.799 -4.930 -4.880 1.00 90.50 177 ASN A N 1
ATOM 1400 C CA . ASN A 1 177 ? -17.635 -3.818 -5.350 1.00 90.50 177 ASN A CA 1
ATOM 1401 C C . ASN A 1 177 ? -17.017 -2.435 -5.067 1.00 90.50 177 ASN A C 1
ATOM 1403 O O . ASN A 1 177 ? -17.733 -1.433 -5.034 1.00 90.50 177 ASN A O 1
ATOM 1407 N N . LEU A 1 178 ? -15.718 -2.368 -4.761 1.00 93.94 178 LEU A N 1
ATOM 1408 C CA . LEU A 1 178 ? -15.024 -1.096 -4.575 1.00 93.94 178 LEU A CA 1
ATOM 1409 C C . LEU A 1 178 ? -15.005 -0.304 -5.897 1.00 93.94 178 LEU A C 1
ATOM 1411 O O . LEU A 1 178 ? -14.991 -0.885 -6.978 1.00 93.94 178 LEU A O 1
ATOM 1415 N N . HIS A 1 179 ? -15.015 1.029 -5.831 1.00 95.50 179 HIS A N 1
ATOM 1416 C CA . HIS A 1 179 ? -14.945 1.839 -7.048 1.00 95.50 179 HIS A CA 1
ATOM 1417 C C . HIS A 1 179 ? -13.645 1.530 -7.825 1.00 95.50 179 HIS A C 1
ATOM 1419 O O . HIS A 1 179 ? -12.585 1.502 -7.188 1.00 95.50 179 HIS A O 1
ATOM 1425 N N . PRO A 1 180 ? -13.676 1.354 -9.162 1.00 94.38 180 PRO A N 1
ATOM 1426 C CA . PRO A 1 180 ? -12.486 1.014 -9.950 1.00 94.38 180 PRO A CA 1
ATOM 1427 C C . PRO A 1 180 ? -11.310 1.977 -9.746 1.00 94.38 180 PRO A C 1
ATOM 1429 O O . PRO A 1 180 ? -10.166 1.545 -9.637 1.00 94.38 180 PRO A O 1
ATOM 1432 N N . ASP A 1 181 ? -11.581 3.278 -9.599 1.00 94.06 181 ASP A N 1
ATOM 1433 C CA . ASP A 1 181 ? -10.525 4.260 -9.311 1.00 94.06 181 ASP A CA 1
ATOM 1434 C C . ASP A 1 181 ? -9.865 4.039 -7.946 1.00 94.06 181 ASP A C 1
ATOM 1436 O O . ASP A 1 181 ? -8.654 4.192 -7.822 1.00 94.06 181 ASP A O 1
ATOM 1440 N N . LEU A 1 182 ? -10.624 3.622 -6.926 1.00 94.88 182 LEU A N 1
ATOM 1441 C CA . LEU A 1 182 ? -10.050 3.284 -5.621 1.00 94.88 182 LEU A CA 1
ATOM 1442 C C . LEU A 1 182 ? -9.204 2.015 -5.719 1.00 94.88 182 LEU A C 1
ATOM 1444 O O . LEU A 1 182 ? -8.109 1.986 -5.169 1.00 94.88 182 LEU A O 1
ATOM 1448 N N . MET A 1 183 ? -9.666 0.997 -6.454 1.00 95.62 183 MET A N 1
ATOM 1449 C CA . MET A 1 183 ? -8.859 -0.200 -6.718 1.00 95.62 183 MET A CA 1
ATOM 1450 C C . MET A 1 183 ? -7.551 0.175 -7.417 1.00 95.62 183 MET A C 1
ATOM 1452 O O . MET A 1 183 ? -6.480 -0.219 -6.962 1.00 95.62 183 MET A O 1
ATOM 1456 N N . LYS A 1 184 ? -7.614 1.015 -8.456 1.00 95.31 184 LYS A N 1
ATOM 1457 C CA . LYS A 1 184 ? -6.433 1.508 -9.171 1.00 95.31 184 LYS A CA 1
ATOM 1458 C C . LYS A 1 184 ? -5.477 2.271 -8.250 1.00 95.31 184 LYS A C 1
ATOM 1460 O O . LYS A 1 184 ? -4.272 2.038 -8.306 1.00 95.31 184 LYS A O 1
ATOM 1465 N N . ILE A 1 185 ? -5.984 3.166 -7.399 1.00 95.56 185 ILE A N 1
ATOM 1466 C CA . ILE A 1 185 ? -5.156 3.910 -6.436 1.00 95.56 185 ILE A CA 1
ATOM 1467 C C . ILE A 1 185 ? -4.478 2.941 -5.464 1.00 95.56 185 ILE A C 1
ATOM 1469 O O . ILE A 1 185 ? -3.267 3.017 -5.275 1.00 95.56 185 ILE A O 1
ATOM 1473 N N . MET A 1 186 ? -5.223 1.987 -4.909 1.00 96.56 186 MET A N 1
ATOM 1474 C CA . MET A 1 186 ? -4.671 0.982 -4.001 1.00 96.56 186 MET A CA 1
ATOM 1475 C C . MET A 1 186 ? -3.616 0.109 -4.685 1.00 96.56 186 MET A C 1
ATOM 1477 O O . MET A 1 186 ? -2.562 -0.137 -4.107 1.00 96.56 186 MET A O 1
ATOM 1481 N N . GLY A 1 187 ? -3.826 -0.277 -5.942 1.00 95.69 187 GLY A N 1
ATOM 1482 C CA . GLY A 1 187 ? -2.851 -1.037 -6.724 1.00 95.69 187 GLY A CA 1
ATOM 1483 C C . GLY A 1 187 ? -1.493 -0.346 -6.881 1.00 95.69 187 GLY A C 1
ATOM 1484 O O . GLY A 1 187 ? -0.468 -1.020 -6.958 1.00 95.69 187 GLY A O 1
ATOM 1485 N N . ARG A 1 188 ? -1.436 0.996 -6.845 1.00 94.50 188 ARG A N 1
ATOM 1486 C CA . ARG A 1 188 ? -0.163 1.749 -6.868 1.00 94.50 188 ARG A CA 1
ATOM 1487 C C . ARG A 1 188 ? 0.708 1.449 -5.649 1.00 94.50 188 ARG A C 1
ATOM 1489 O O . ARG A 1 188 ? 1.932 1.501 -5.752 1.00 94.50 188 ARG A O 1
ATOM 1496 N N . LEU A 1 189 ? 0.097 1.108 -4.512 1.00 93.81 189 LEU A N 1
ATOM 1497 C CA . LEU A 1 189 ? 0.808 0.770 -3.276 1.00 93.81 189 LEU A CA 1
ATOM 1498 C C . LEU A 1 189 ? 1.626 -0.520 -3.402 1.00 93.81 189 LEU A C 1
ATOM 1500 O O . LEU A 1 189 ? 2.518 -0.731 -2.585 1.00 93.81 189 LEU A O 1
ATOM 1504 N N . GLN A 1 190 ? 1.388 -1.340 -4.435 1.00 92.62 190 GLN A N 1
ATOM 1505 C CA . GLN A 1 190 ? 2.218 -2.509 -4.737 1.00 92.62 190 GLN A CA 1
ATOM 1506 C C . GLN A 1 190 ? 3.669 -2.123 -5.043 1.00 92.62 190 GLN A C 1
ATOM 1508 O O . GLN A 1 190 ? 4.566 -2.927 -4.831 1.00 92.62 190 GLN A O 1
ATOM 1513 N N . PHE A 1 191 ? 3.917 -0.904 -5.518 1.00 89.69 191 PHE A N 1
ATOM 1514 C CA . PHE A 1 191 ? 5.269 -0.417 -5.799 1.00 89.69 191 PHE A CA 1
ATOM 1515 C C . PHE A 1 191 ? 5.845 0.394 -4.633 1.00 89.69 191 PHE A C 1
ATOM 1517 O O . PHE A 1 191 ? 6.949 0.919 -4.731 1.00 89.69 191 PHE A O 1
ATOM 1524 N N . ARG A 1 192 ? 5.114 0.535 -3.522 1.00 86.50 192 ARG A N 1
ATOM 1525 C CA . ARG A 1 192 ? 5.584 1.270 -2.348 1.00 86.50 192 ARG A CA 1
ATOM 1526 C C . ARG A 1 192 ? 5.994 0.317 -1.239 1.00 86.50 192 ARG A C 1
ATOM 1528 O O . ARG A 1 192 ? 5.291 -0.640 -0.925 1.00 86.50 192 ARG A O 1
ATOM 1535 N N . THR A 1 193 ? 7.080 0.681 -0.574 1.00 82.94 193 THR A N 1
ATOM 1536 C CA . THR A 1 193 ? 7.584 -0.004 0.614 1.00 82.94 193 THR A CA 1
ATOM 1537 C C . THR A 1 193 ? 7.634 0.996 1.766 1.00 82.94 193 THR A C 1
ATOM 1539 O O . THR A 1 193 ? 8.035 2.146 1.586 1.00 82.94 193 THR A O 1
ATOM 1542 N N . SER A 1 194 ? 7.222 0.581 2.958 1.00 80.31 194 SER A N 1
ATOM 1543 C CA . SER A 1 194 ? 7.313 1.364 4.190 1.00 80.31 194 SER A CA 1
ATOM 1544 C C . SER A 1 194 ? 7.857 0.456 5.283 1.00 80.31 194 SER A C 1
ATOM 1546 O O . SER A 1 194 ? 7.368 -0.655 5.451 1.00 80.31 194 SER A O 1
ATOM 1548 N N . TYR A 1 195 ? 8.918 0.890 5.971 1.00 77.62 195 TYR A N 1
ATOM 1549 C CA . TYR A 1 195 ? 9.606 0.082 6.989 1.00 77.62 195 TYR A CA 1
ATOM 1550 C C . TYR A 1 195 ? 10.008 -1.330 6.505 1.00 77.62 195 TYR A C 1
ATOM 1552 O O . TYR A 1 195 ? 10.002 -2.284 7.274 1.00 77.62 195 TYR A O 1
ATOM 1560 N N . GLY A 1 196 ? 10.354 -1.467 5.219 1.00 75.75 196 GLY A N 1
ATOM 1561 C CA . GLY A 1 196 ? 10.740 -2.744 4.606 1.00 75.75 196 GLY A CA 1
ATOM 1562 C C . GLY A 1 196 ? 9.575 -3.639 4.165 1.00 75.75 196 GLY A C 1
ATOM 1563 O O . GLY A 1 196 ? 9.827 -4.685 3.579 1.00 75.75 196 GLY A O 1
ATOM 1564 N N . GLN A 1 197 ? 8.321 -3.233 4.384 1.00 81.25 197 GLN A N 1
ATOM 1565 C CA . GLN A 1 197 ? 7.131 -3.980 3.973 1.00 81.25 197 GLN A CA 1
ATOM 1566 C C . GLN A 1 197 ? 6.423 -3.315 2.789 1.00 81.25 197 GLN A C 1
ATOM 1568 O O . GLN A 1 197 ? 6.292 -2.091 2.728 1.00 81.25 197 GLN A O 1
ATOM 1573 N N . ASN A 1 198 ? 5.915 -4.129 1.865 1.00 89.81 198 ASN A N 1
ATOM 1574 C CA . ASN A 1 198 ? 5.053 -3.675 0.781 1.00 89.81 198 ASN A CA 1
ATOM 1575 C C . ASN A 1 198 ? 3.742 -3.057 1.313 1.00 89.81 198 ASN A C 1
ATOM 1577 O O . ASN A 1 198 ? 3.020 -3.688 2.090 1.00 89.81 198 ASN A O 1
ATOM 1581 N N . VAL A 1 199 ? 3.405 -1.840 0.878 1.00 92.00 199 VAL A N 1
ATOM 1582 C CA . VAL A 1 199 ? 2.284 -1.067 1.444 1.00 92.00 199 VAL A CA 1
ATOM 1583 C C . VAL A 1 199 ? 0.916 -1.628 1.032 1.00 92.00 199 VAL A C 1
ATOM 1585 O O . VAL A 1 199 ? -0.032 -1.561 1.821 1.00 92.00 199 VAL A O 1
ATOM 1588 N N . LEU A 1 200 ? 0.784 -2.228 -0.159 1.00 94.00 200 LEU A N 1
ATOM 1589 C CA . LEU A 1 200 ? -0.464 -2.898 -0.547 1.00 94.00 200 LEU A CA 1
ATOM 1590 C C . LEU A 1 200 ? -0.716 -4.126 0.334 1.00 94.00 200 LEU A C 1
ATOM 1592 O O . LEU A 1 200 ? -1.825 -4.299 0.839 1.00 94.00 200 LEU A O 1
ATOM 1596 N N . ARG A 1 201 ? 0.317 -4.945 0.576 1.00 92.31 201 ARG A N 1
ATOM 1597 C CA . ARG A 1 201 ? 0.208 -6.116 1.465 1.00 92.31 201 ARG A CA 1
ATOM 1598 C C . ARG A 1 201 ? -0.119 -5.712 2.899 1.00 92.31 201 ARG A C 1
ATOM 1600 O O . ARG A 1 201 ? -1.057 -6.268 3.464 1.00 92.31 201 ARG A O 1
ATOM 1607 N N . HIS A 1 202 ? 0.543 -4.681 3.426 1.00 91.75 202 HIS A N 1
ATOM 1608 C CA . HIS A 1 202 ? 0.192 -4.071 4.717 1.00 91.75 202 HIS A CA 1
ATOM 1609 C C . HIS A 1 202 ? -1.292 -3.677 4.775 1.00 91.75 202 HIS A C 1
ATOM 1611 O O . HIS A 1 202 ? -2.012 -4.047 5.698 1.00 91.75 202 HIS A O 1
ATOM 1617 N N . SER A 1 203 ? -1.796 -2.995 3.746 1.00 95.38 203 SER A N 1
ATOM 1618 C CA . SER A 1 203 ? -3.201 -2.565 3.696 1.00 95.38 203 SER A CA 1
ATOM 1619 C C . SER A 1 203 ? -4.183 -3.747 3.686 1.00 95.38 203 SER A C 1
ATOM 1621 O O . SER A 1 203 ? -5.232 -3.692 4.332 1.00 95.38 203 SER A O 1
ATOM 1623 N N . ILE A 1 204 ? -3.844 -4.842 2.996 1.00 95.12 204 ILE A N 1
ATOM 1624 C CA . ILE A 1 204 ? -4.629 -6.089 2.992 1.00 95.12 204 ILE A CA 1
ATOM 1625 C C . ILE A 1 204 ? -4.645 -6.735 4.386 1.00 95.12 204 ILE A C 1
ATOM 1627 O O . ILE A 1 204 ? -5.685 -7.216 4.840 1.00 95.12 204 ILE A O 1
ATOM 1631 N N . GLU A 1 205 ? -3.514 -6.751 5.083 1.00 92.50 205 GLU A N 1
ATOM 1632 C CA . GLU A 1 205 ? -3.397 -7.315 6.432 1.00 92.50 205 GLU A CA 1
ATOM 1633 C C . GLU A 1 205 ? -4.189 -6.505 7.454 1.00 92.50 205 GLU A C 1
ATOM 1635 O O . GLU A 1 205 ? -4.986 -7.076 8.201 1.00 92.50 205 GLU A O 1
ATOM 1640 N N . VAL A 1 206 ? -4.052 -5.176 7.432 1.00 94.69 206 VAL A N 1
ATOM 1641 C CA . VAL A 1 206 ? -4.836 -4.269 8.280 1.00 94.69 206 VAL A CA 1
ATOM 1642 C C . VAL A 1 206 ? -6.330 -4.458 8.027 1.00 94.69 206 VAL A C 1
ATOM 1644 O O . VAL A 1 206 ? -7.106 -4.535 8.980 1.00 94.69 206 VAL A O 1
ATOM 1647 N N . ALA A 1 207 ? -6.747 -4.614 6.766 1.00 96.38 207 ALA A N 1
ATOM 1648 C CA . ALA A 1 207 ? -8.129 -4.941 6.430 1.00 96.38 207 ALA A CA 1
ATOM 1649 C C . ALA A 1 207 ? -8.579 -6.247 7.099 1.00 96.38 207 ALA A C 1
ATOM 1651 O O . ALA A 1 207 ? -9.608 -6.265 7.777 1.00 96.38 207 ALA A O 1
ATOM 1652 N N . LYS A 1 208 ? -7.812 -7.334 6.953 1.00 94.62 208 LYS A N 1
ATOM 1653 C CA . LYS A 1 208 ? -8.132 -8.641 7.551 1.00 94.62 208 LYS A CA 1
ATOM 1654 C C . LYS A 1 208 ? -8.201 -8.570 9.080 1.00 94.62 208 LYS A C 1
ATOM 1656 O O . LYS A 1 208 ? -9.184 -9.055 9.644 1.00 94.62 208 LYS A O 1
ATOM 1661 N N . LEU A 1 209 ? -7.232 -7.921 9.732 1.00 94.50 209 LEU A N 1
ATOM 1662 C CA . LEU A 1 209 ? -7.226 -7.690 11.183 1.00 94.50 209 LEU A CA 1
ATOM 1663 C C . LEU A 1 209 ? -8.483 -6.940 11.619 1.00 94.50 209 LEU A C 1
ATOM 1665 O O . LEU A 1 209 ? -9.201 -7.406 12.501 1.00 94.50 209 LEU A O 1
ATOM 1669 N N . ALA A 1 210 ? -8.782 -5.813 10.968 1.00 96.19 210 ALA A N 1
ATOM 1670 C CA . ALA A 1 210 ? -9.953 -5.000 11.277 1.00 96.19 210 ALA A CA 1
ATOM 1671 C C . ALA A 1 210 ? -11.254 -5.802 11.126 1.00 96.19 210 ALA A C 1
ATOM 1673 O O . ALA A 1 210 ? -12.136 -5.722 11.978 1.00 96.19 210 ALA A O 1
ATOM 1674 N N . GLY A 1 211 ? -11.357 -6.626 10.081 1.00 95.50 211 GLY A N 1
ATOM 1675 C CA . GLY A 1 211 ? -12.497 -7.515 9.868 1.00 95.50 211 GLY A CA 1
ATOM 1676 C C . GLY A 1 211 ? -12.669 -8.569 10.962 1.00 95.50 211 GLY A C 1
ATOM 1677 O O . GLY A 1 211 ? -13.794 -8.802 11.404 1.00 95.50 211 GLY A O 1
ATOM 1678 N N . ILE A 1 212 ? -11.574 -9.199 11.397 1.00 94.00 212 ILE A N 1
ATOM 1679 C CA . ILE A 1 212 ? -11.593 -10.192 12.479 1.00 94.00 212 ILE A CA 1
ATOM 1680 C C . ILE A 1 212 ? -12.005 -9.525 13.791 1.00 94.00 212 ILE A C 1
ATOM 1682 O O . ILE A 1 212 ? -12.968 -9.969 14.406 1.00 94.00 212 ILE A O 1
ATOM 1686 N N . MET A 1 213 ? -11.348 -8.427 14.172 1.00 94.12 213 MET A N 1
ATOM 1687 C CA . MET A 1 213 ? -11.645 -7.712 15.418 1.00 94.12 213 MET A CA 1
ATOM 1688 C C . MET A 1 213 ? -13.094 -7.229 15.466 1.00 94.12 213 MET A C 1
ATOM 1690 O O . MET A 1 213 ? -13.775 -7.436 16.464 1.00 94.12 213 MET A O 1
ATOM 1694 N N . ALA A 1 214 ? -13.594 -6.646 14.374 1.00 95.88 214 ALA A N 1
ATOM 1695 C CA . ALA A 1 214 ? -14.989 -6.230 14.295 1.00 95.88 214 ALA A CA 1
ATOM 1696 C C . ALA A 1 214 ? -15.950 -7.416 14.461 1.00 95.88 214 ALA A C 1
ATOM 1698 O O . ALA A 1 214 ? -16.947 -7.289 15.158 1.00 95.88 214 ALA A O 1
ATOM 1699 N N . SER A 1 215 ? -15.633 -8.580 13.883 1.00 94.00 215 SER A N 1
ATOM 1700 C CA . SER A 1 215 ? -16.470 -9.778 14.034 1.00 94.00 215 SER A CA 1
ATOM 1701 C C . SER A 1 215 ? -16.528 -10.261 15.486 1.00 94.00 215 SER A C 1
ATOM 1703 O O . SER A 1 215 ? -17.614 -10.545 15.981 1.00 94.00 215 SER A O 1
ATOM 1705 N N . GLU A 1 216 ? -15.384 -10.317 16.174 1.00 90.50 216 GLU A N 1
ATOM 1706 C CA . GLU A 1 216 ? -15.313 -10.739 17.585 1.00 90.50 216 GLU A CA 1
ATOM 1707 C C . GLU A 1 216 ? -16.024 -9.740 18.523 1.00 90.50 216 GLU A C 1
ATOM 1709 O O . GLU A 1 216 ? -16.560 -10.129 19.557 1.00 90.50 216 GLU A O 1
ATOM 1714 N N . LEU A 1 217 ? -16.082 -8.457 18.147 1.00 92.44 217 LEU A N 1
ATOM 1715 C CA . L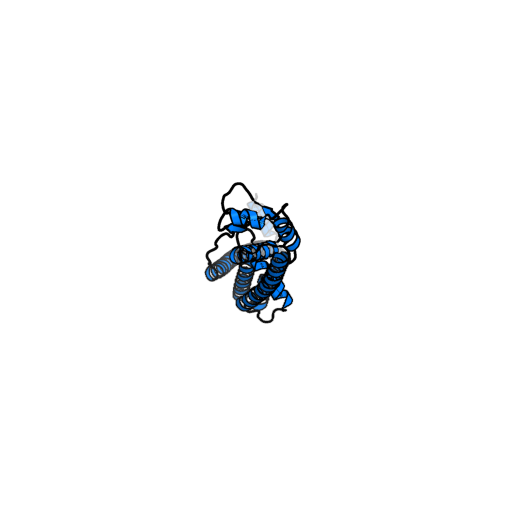EU A 1 217 ? -16.787 -7.404 18.889 1.00 92.44 217 LEU A CA 1
ATOM 1716 C C . LEU A 1 217 ? -18.284 -7.285 18.543 1.00 92.44 217 LEU A C 1
ATOM 1718 O O . LEU A 1 217 ? -18.985 -6.490 19.163 1.00 92.44 217 LEU A O 1
ATOM 1722 N N . GLY A 1 218 ? -18.792 -8.054 17.573 1.00 94.06 218 GLY A N 1
ATOM 1723 C CA . GLY A 1 218 ? -20.185 -7.956 17.112 1.00 94.06 218 GLY A CA 1
ATOM 1724 C C . GLY A 1 218 ? -20.476 -6.750 16.206 1.00 94.06 218 GLY A C 1
ATOM 1725 O O . GLY A 1 218 ? -21.634 -6.393 16.001 1.00 94.06 218 GLY A O 1
ATOM 1726 N N . GLU A 1 219 ? -19.436 -6.139 15.645 1.00 96.62 219 GLU A N 1
ATOM 1727 C CA . GLU A 1 219 ? -19.489 -4.975 14.761 1.00 96.62 219 GLU A CA 1
ATOM 1728 C C . GLU A 1 219 ? -19.510 -5.363 13.269 1.00 96.62 219 GLU A C 1
ATOM 1730 O O . GLU A 1 219 ? -19.337 -6.520 12.869 1.00 96.62 219 GLU A O 1
ATOM 1735 N N . ASN A 1 220 ? -19.694 -4.376 12.385 1.00 97.06 220 ASN A N 1
ATOM 1736 C CA . ASN A 1 220 ? -19.738 -4.618 10.941 1.00 97.06 220 ASN A CA 1
ATOM 1737 C C . ASN A 1 220 ? -18.349 -4.933 10.347 1.00 97.06 220 ASN A C 1
ATOM 1739 O O . ASN A 1 220 ? -17.604 -4.043 9.922 1.00 97.06 220 ASN A O 1
ATOM 1743 N N . ALA A 1 221 ? -18.047 -6.224 10.212 1.00 96.06 221 ALA A N 1
ATOM 1744 C CA . ALA A 1 221 ? -16.792 -6.716 9.649 1.00 96.06 221 ALA A CA 1
ATOM 1745 C C . ALA A 1 221 ? -16.509 -6.241 8.212 1.00 96.06 221 ALA A C 1
ATOM 1747 O O . ALA A 1 221 ? -15.361 -5.962 7.870 1.00 96.06 221 ALA A O 1
ATOM 1748 N N . ALA A 1 222 ? -17.527 -6.126 7.352 1.00 95.81 222 ALA A N 1
ATOM 1749 C CA . ALA A 1 222 ? -17.338 -5.695 5.964 1.00 95.81 222 ALA A CA 1
ATOM 1750 C C . ALA A 1 222 ? -16.978 -4.204 5.863 1.00 95.81 222 ALA A C 1
ATOM 1752 O O . ALA A 1 222 ? -16.192 -3.800 5.003 1.00 95.81 222 ALA A O 1
ATOM 1753 N N . LEU A 1 223 ? -17.543 -3.374 6.741 1.00 96.06 223 LEU A N 1
ATOM 1754 C CA . LEU A 1 223 ? -17.153 -1.973 6.861 1.00 96.06 223 LEU A CA 1
ATOM 1755 C C . LEU A 1 223 ? -15.728 -1.851 7.412 1.00 96.06 223 LEU A C 1
ATOM 1757 O O . LEU A 1 223 ? -14.924 -1.134 6.821 1.00 96.06 223 LEU A O 1
ATOM 1761 N N . ALA A 1 224 ? -15.399 -2.604 8.464 1.00 97.12 224 ALA A N 1
ATOM 1762 C CA . ALA A 1 224 ? -14.072 -2.595 9.074 1.00 97.12 224 ALA A CA 1
ATOM 1763 C C . ALA A 1 224 ? -12.967 -3.025 8.094 1.00 97.12 224 ALA A C 1
ATOM 1765 O O . ALA A 1 224 ? -11.946 -2.346 8.003 1.00 97.12 224 ALA A O 1
ATOM 1766 N N . ARG A 1 225 ? -13.187 -4.077 7.287 1.00 96.69 225 ARG A N 1
ATOM 1767 C CA . ARG A 1 225 ? -12.235 -4.482 6.233 1.00 96.69 225 ARG A CA 1
ATOM 1768 C C . ARG A 1 225 ? -11.997 -3.371 5.216 1.00 96.69 225 ARG A C 1
ATOM 1770 O O . ARG A 1 225 ? -10.852 -3.095 4.882 1.00 96.69 225 ARG A O 1
ATOM 1777 N N . ARG A 1 226 ? -13.057 -2.706 4.743 1.00 96.25 226 ARG A N 1
ATOM 1778 C CA . ARG A 1 226 ? -12.923 -1.590 3.788 1.00 96.25 226 ARG A CA 1
ATOM 1779 C C . ARG A 1 226 ? -12.188 -0.399 4.398 1.00 96.25 226 ARG A C 1
ATOM 1781 O O . ARG A 1 226 ? -11.321 0.162 3.740 1.00 96.25 226 ARG A O 1
ATOM 1788 N N . ALA A 1 227 ? -12.502 -0.040 5.642 1.00 96.25 227 ALA A N 1
ATOM 1789 C CA . ALA A 1 227 ? -11.817 1.037 6.353 1.00 96.25 227 ALA A CA 1
ATOM 1790 C C . ALA A 1 227 ? -10.327 0.719 6.555 1.00 96.25 227 ALA A C 1
ATOM 1792 O O . ALA A 1 227 ? -9.479 1.547 6.241 1.00 96.25 227 ALA A O 1
ATOM 1793 N N . GLY A 1 228 ? -10.009 -0.502 6.999 1.00 96.31 228 GLY A N 1
ATOM 1794 C CA . GLY A 1 228 ? -8.631 -0.965 7.153 1.00 96.31 228 GLY A CA 1
ATOM 1795 C C . GLY A 1 228 ? -7.870 -1.019 5.828 1.00 96.31 228 GLY A C 1
ATOM 1796 O O . GLY A 1 228 ? -6.726 -0.588 5.767 1.00 96.31 228 GLY A O 1
ATOM 1797 N N . PHE A 1 229 ? -8.512 -1.461 4.744 1.00 97.31 229 PHE A N 1
ATOM 1798 C CA . PHE A 1 229 ? -7.892 -1.491 3.418 1.00 97.31 229 PHE A CA 1
ATOM 1799 C C . PHE A 1 229 ? -7.538 -0.086 2.924 1.00 97.31 229 PHE A C 1
ATOM 1801 O O . PHE A 1 229 ? -6.451 0.124 2.407 1.00 97.31 229 PHE A O 1
ATOM 1808 N N . LEU A 1 230 ? -8.425 0.890 3.117 1.00 96.56 230 LEU A N 1
ATOM 1809 C CA . LEU A 1 230 ? -8.254 2.246 2.588 1.00 96.56 230 LEU A CA 1
ATOM 1810 C C . LEU A 1 230 ? -7.489 3.199 3.523 1.00 96.56 230 LEU A C 1
ATOM 1812 O O . LEU A 1 230 ? -7.285 4.352 3.149 1.00 96.56 230 LEU A O 1
ATOM 1816 N N . HIS A 1 231 ? -7.077 2.763 4.719 1.00 95.62 231 HIS A N 1
ATOM 1817 C CA . HIS A 1 231 ? -6.522 3.659 5.747 1.00 95.62 231 HIS A CA 1
ATOM 1818 C C . HIS A 1 231 ? -5.286 4.446 5.277 1.00 95.62 231 HIS A C 1
ATOM 1820 O O . HIS A 1 231 ? -5.115 5.603 5.648 1.00 95.62 231 HIS A O 1
ATOM 1826 N N . ASP A 1 232 ? -4.464 3.828 4.426 1.00 91.94 232 ASP A N 1
ATOM 1827 C CA . ASP A 1 232 ? -3.190 4.357 3.932 1.00 91.94 232 ASP A CA 1
ATOM 1828 C C . ASP A 1 232 ? -3.263 4.806 2.460 1.00 91.94 232 ASP A C 1
ATOM 1830 O O . ASP A 1 232 ? -2.232 5.015 1.815 1.00 91.94 232 ASP A O 1
ATOM 1834 N N . ILE A 1 233 ? -4.471 5.002 1.912 1.00 93.81 233 ILE A N 1
ATOM 1835 C CA . ILE A 1 233 ? -4.676 5.384 0.502 1.00 93.81 233 ILE A CA 1
ATOM 1836 C C . ILE A 1 233 ? -3.903 6.654 0.106 1.00 93.81 233 ILE A C 1
ATOM 1838 O O . ILE A 1 233 ? -3.465 6.784 -1.035 1.00 93.81 233 ILE A O 1
ATOM 1842 N N . GLY A 1 234 ? -3.671 7.566 1.055 1.00 91.56 234 GLY A N 1
ATOM 1843 C CA . GLY A 1 234 ? -2.888 8.783 0.834 1.00 91.56 234 GLY A CA 1
ATOM 1844 C C . GLY A 1 234 ? -1.464 8.510 0.340 1.00 91.56 234 GLY A C 1
ATOM 1845 O O . GLY A 1 234 ? -0.965 9.257 -0.496 1.00 91.56 234 GLY A O 1
ATOM 1846 N N . LYS A 1 235 ? -0.846 7.386 0.738 1.00 88.50 235 LYS A N 1
ATOM 1847 C CA . LYS A 1 235 ? 0.502 6.997 0.286 1.00 88.50 235 LYS A CA 1
ATOM 1848 C C . LYS A 1 235 ? 0.567 6.692 -1.213 1.00 88.50 235 LYS A C 1
ATOM 1850 O O . LYS A 1 235 ? 1.657 6.557 -1.749 1.00 88.50 235 LYS A O 1
ATOM 1855 N N . ALA A 1 236 ? -0.563 6.548 -1.902 1.00 86.38 236 ALA A N 1
ATOM 1856 C CA . ALA A 1 236 ? -0.596 6.301 -3.341 1.00 86.38 236 ALA A CA 1
ATOM 1857 C C . ALA A 1 236 ? -0.574 7.586 -4.193 1.00 86.38 236 ALA A C 1
ATOM 1859 O O . ALA A 1 236 ? -0.447 7.481 -5.420 1.00 86.38 236 ALA A O 1
ATOM 1860 N N . ILE A 1 237 ? -0.747 8.758 -3.566 1.00 78.06 237 ILE A N 1
ATOM 1861 C CA . ILE A 1 237 ? -1.051 10.031 -4.241 1.00 78.06 237 ILE A CA 1
ATOM 1862 C C . ILE A 1 237 ? 0.170 10.968 -4.342 1.00 78.06 237 ILE A C 1
ATOM 1864 O O . ILE A 1 237 ? 0.132 11.863 -5.183 1.00 78.06 237 ILE A O 1
ATOM 1868 N N . ASP A 1 238 ? 1.256 10.748 -3.582 1.00 58.56 238 ASP A N 1
ATOM 1869 C CA . ASP A 1 238 ? 2.506 11.519 -3.783 1.00 58.56 238 ASP A CA 1
ATOM 1870 C C . ASP A 1 238 ? 3.216 11.186 -5.104 1.00 58.56 238 ASP A C 1
ATOM 1872 O O . ASP A 1 238 ? 3.237 9.983 -5.485 1.00 58.56 238 ASP A O 1
#

Radius of gyration: 35.31 Å; chains: 1; bounding box: 70×28×114 Å

InterPro domains:
  IPR003607 HD/PDEase domain [cd00077] (197-236)
  IPR004087 K Homology domain [SM00322] (71-138)
  IPR004088 K Homology domain, type 1 [PF00013] (76-131)
  IPR006674 HD domain [PF01966] (199-237)
  IPR006674 HD domain [PS51831] (199-238)
  IPR006675 HDIG domain [TIGR00277] (195-237)
  IPR022711 Ribonuclease Y, N-terminal [PF12072] (2-68)
  IPR036612 K Homology domain, type 1 superfamily [G3DSA:3.30.1370.10] (68-169)
  IPR036612 K Homology domain, type 1 superfamily [SSF54791] (73-167)

Foldseek 3Di:
DVVVVVVVVVVPDDPVRVVVVVVVVVVVVVVVVVVVVVVVVVVVVVVVVVVLVVVLLVVLCVVQDDDADQDDPKDKDFAPFVVVVDLCCDDVRQQQVLLCVLLVWHWDDDPDGRIIITHDDQLLSSVLSRQLSVVCRVVVDGDNVSSNVSSVVSNVVSLVQLQVQLCVLCVLLPNNVPDSVLSSLLSLQQSDDDPRHRRSVQLSSQLSSQLSSCVSVVHDSSVSSVCSNCVVSVVSVD

Organism: Streptococcus pneumoniae (NCBI:txid1313)